Protein 4C9V (pdb70)

Structure (mmCIF, N/CA/C/O backbone):
data_4C9V
#
_entry.id   4C9V
#
_cell.length_a   88.847
_cell.length_b   35.841
_cell.length_c   87.876
_cell.angle_alpha   90.00
_cell.angle_beta   114.58
_cell.angle_gamma   90.00
#
_symmetry.space_group_name_H-M   'C 1 2 1'
#
loop_
_entity.id
_entity.type
_entity.pdbx_description
1 polymer RNF43
2 polymer R-SPONDIN-2
#
loop_
_atom_site.group_PDB
_atom_site.id
_atom_site.type_symbol
_atom_site.label_atom_id
_atom_site.label_alt_id
_atom_site.label_comp_id
_atom_site.label_asym_id
_atom_site.label_entity_id
_atom_site.label_seq_id
_atom_site.pdbx_PDB_ins_code
_atom_site.Cartn_x
_atom_site.Cartn_y
_atom_site.Cartn_z
_atom_site.occupancy
_atom_site.B_iso_or_equiv
_atom_site.auth_seq_id
_atom_site.auth_comp_id
_atom_site.auth_asym_id
_atom_site.auth_atom_id
_atom_site.pdbx_PDB_model_num
ATOM 1 N N . VAL A 1 11 ? 17.007 4.078 3.895 1.00 60.18 35 VAL A N 1
ATOM 2 C CA . VAL A 1 11 ? 17.298 4.722 5.211 1.00 59.67 35 VAL A CA 1
ATOM 3 C C . VAL A 1 11 ? 17.191 3.691 6.335 1.00 60.07 35 VAL A C 1
ATOM 4 O O . VAL A 1 11 ? 16.094 3.265 6.693 1.00 59.83 35 VAL A O 1
ATOM 8 N N . LYS A 1 12 ? 18.338 3.306 6.890 1.00 61.52 36 LYS A N 1
ATOM 9 C CA . LYS A 1 12 ? 18.414 2.236 7.888 1.00 61.55 36 LYS A CA 1
ATOM 10 C C . LYS A 1 12 ? 18.197 2.750 9.313 1.00 60.32 36 LYS A C 1
ATOM 11 O O . LYS A 1 12 ? 18.118 3.960 9.544 1.00 59.13 36 LYS A O 1
ATOM 17 N N . ALA A 1 13 ? 18.101 1.813 10.257 1.00 59.14 37 ALA A N 1
ATOM 18 C CA . ALA A 1 13 ? 17.869 2.125 11.668 1.00 58.17 37 ALA A CA 1
ATOM 19 C C . ALA A 1 13 ? 18.491 1.072 12.588 1.00 58.17 37 ALA A C 1
ATOM 20 O O . ALA A 1 13 ? 18.620 -0.097 12.216 1.00 58.16 37 ALA A O 1
ATOM 22 N N . LEU A 1 14 ? 18.859 1.500 13.792 1.00 57.91 38 LEU A N 1
ATOM 23 C CA . LEU A 1 14 ? 19.447 0.620 14.797 1.00 57.31 38 LEU A CA 1
ATOM 24 C C . LEU A 1 14 ? 18.409 0.305 15.864 1.00 56.88 38 LEU A C 1
ATOM 25 O O . LEU A 1 14 ? 17.626 1.175 16.246 1.00 57.96 38 LEU A O 1
ATOM 30 N N . ILE A 1 15 ? 18.408 -0.941 16.337 1.00 55.59 39 ILE A N 1
ATOM 31 C CA . ILE A 1 15 ? 17.497 -1.379 17.394 1.00 54.79 39 ILE A CA 1
ATOM 32 C C . ILE A 1 15 ? 18.291 -2.092 18.484 1.00 54.57 39 ILE A C 1
ATOM 33 O O . ILE A 1 15 ? 19.133 -2.941 18.188 1.00 54.60 39 ILE A O 1
ATOM 38 N N . ARG A 1 16 ? 18.012 -1.745 19.739 1.00 54.40 40 ARG A N 1
ATOM 39 C CA . ARG A 1 16 ? 18.694 -2.339 20.887 1.00 54.57 40 ARG A CA 1
ATOM 40 C C . ARG A 1 16 ? 17.682 -2.761 21.948 1.00 54.87 40 ARG A C 1
ATOM 41 O O . ARG A 1 16 ? 16.630 -2.137 22.088 1.00 54.75 40 ARG A O 1
ATOM 43 N N . VAL A 1 17 ? 18.007 -3.821 22.686 1.00 55.60 41 VAL A N 1
ATOM 44 C CA . VAL A 1 17 ? 17.104 -4.389 23.691 1.00 57.12 41 VAL A CA 1
ATOM 45 C C . VAL A 1 17 ? 17.870 -4.800 24.946 1.00 58.24 41 VAL A C 1
ATOM 46 O O . VAL A 1 17 ? 18.940 -5.401 24.851 1.00 59.03 41 VAL A O 1
ATOM 50 N N . THR A 1 18 ? 17.315 -4.479 26.114 1.00 59.62 42 THR A N 1
ATOM 51 C CA . THR A 1 18 ? 17.855 -4.946 27.395 1.00 61.06 42 THR A CA 1
ATOM 52 C C . THR A 1 18 ? 16.723 -5.232 28.382 1.00 62.03 42 THR A C 1
ATOM 53 O O . THR A 1 18 ? 15.680 -4.578 28.330 1.00 61.85 42 THR A O 1
ATOM 57 N N . PRO A 1 19 ? 16.927 -6.202 29.292 1.00 63.77 43 PRO A N 1
ATOM 58 C CA . PRO A 1 19 ? 15.981 -6.394 30.392 1.00 65.64 43 PRO A CA 1
ATOM 59 C C . PRO A 1 19 ? 16.153 -5.315 31.465 1.00 67.27 43 PRO A C 1
ATOM 60 O O . PRO A 1 19 ? 16.984 -4.417 31.308 1.00 67.97 43 PRO A O 1
ATOM 64 N N . LEU A 1 20 ? 15.372 -5.404 32.540 1.00 68.85 44 LEU A N 1
ATOM 65 C CA . LEU A 1 20 ? 15.432 -4.425 33.631 1.00 69.57 44 LEU A CA 1
ATOM 66 C C . LEU A 1 20 ? 16.233 -4.968 34.812 1.00 68.81 44 LEU A C 1
ATOM 67 O O . LEU A 1 20 ? 15.917 -6.025 35.357 1.00 68.23 44 LEU A O 1
ATOM 72 N N . ASN A 1 32 ? 20.825 -9.055 26.688 1.00 62.70 56 ASN A N 1
ATOM 73 C CA . ASN A 1 32 ? 20.949 -7.908 25.795 1.00 63.53 56 ASN A CA 1
ATOM 74 C C . ASN A 1 32 ? 20.849 -8.327 24.330 1.00 63.95 56 ASN A C 1
ATOM 75 O O . ASN A 1 32 ? 20.993 -9.507 24.001 1.00 65.02 56 ASN A O 1
ATOM 80 N N . LEU A 1 33 ? 20.603 -7.356 23.454 1.00 63.34 57 LEU A N 1
ATOM 81 C CA . LEU A 1 33 ? 20.454 -7.626 22.025 1.00 63.08 57 LEU A CA 1
ATOM 82 C C . LEU A 1 33 ? 20.680 -6.365 21.195 1.00 62.85 57 LEU A C 1
ATOM 83 O O . LEU A 1 33 ? 20.418 -5.254 21.658 1.00 63.32 57 LEU A O 1
ATOM 88 N N . THR A 1 34 ? 21.162 -6.550 19.968 1.00 62.36 58 THR A N 1
ATOM 89 C CA . THR A 1 34 ? 21.425 -5.443 19.049 1.00 62.58 58 THR A CA 1
ATOM 90 C C . THR A 1 34 ? 21.090 -5.861 17.621 1.00 62.33 58 THR A C 1
ATOM 91 O O . THR A 1 34 ? 21.673 -6.810 17.098 1.00 62.52 58 THR A O 1
ATOM 95 N N . LEU A 1 35 ? 20.160 -5.142 16.996 1.00 62.77 59 LEU A N 1
ATOM 96 C CA . LEU A 1 35 ? 19.666 -5.487 15.663 1.00 63.39 59 LEU A CA 1
ATOM 97 C C . LEU A 1 35 ? 19.688 -4.285 14.720 1.00 63.94 59 LEU A C 1
ATOM 98 O O . LEU A 1 35 ? 19.986 -3.161 15.129 1.00 63.47 59 LEU A O 1
ATOM 103 N N . GLU A 1 36 ? 19.368 -4.547 13.455 1.00 65.07 60 GLU A N 1
ATOM 104 C CA . GLU A 1 36 ? 19.263 -3.515 12.424 1.00 66.40 60 GLU A CA 1
ATOM 105 C C . GLU A 1 36 ? 17.917 -3.645 11.712 1.00 65.88 60 GLU A C 1
ATOM 106 O O . GLU A 1 36 ? 17.201 -4.630 11.908 1.00 65.49 60 GLU A O 1
ATOM 112 N N . GLY A 1 37 ? 17.575 -2.654 10.892 1.00 65.34 61 GLY A N 1
ATOM 113 C CA . GLY A 1 37 ? 16.293 -2.651 10.184 1.00 64.93 61 GLY A CA 1
ATOM 114 C C . GLY A 1 37 ? 16.168 -1.560 9.137 1.00 65.46 61 GLY A C 1
ATOM 115 O O . GLY A 1 37 ? 17.172 -1.033 8.654 1.00 66.68 61 GLY A O 1
ATOM 116 N N . LEU A 1 38 ? 14.927 -1.226 8.786 1.00 65.30 62 LEU A N 1
ATOM 117 C CA . LEU A 1 38 ? 14.637 -0.222 7.759 1.00 64.50 62 LEU A CA 1
ATOM 118 C C . LEU A 1 38 ? 13.403 0.598 8.115 1.00 63.62 62 LEU A C 1
ATOM 119 O O . LEU A 1 38 ? 12.355 0.036 8.428 1.00 63.16 62 LEU A O 1
ATOM 124 N N . PHE A 1 39 ? 13.527 1.923 8.053 1.00 63.42 63 PHE A N 1
ATOM 125 C CA . PHE A 1 39 ? 12.376 2.814 8.208 1.00 63.25 63 PHE A CA 1
ATOM 126 C C . PHE A 1 39 ? 11.461 2.699 6.990 1.00 64.88 63 PHE A C 1
ATOM 127 O O . PHE A 1 39 ? 11.888 2.243 5.928 1.00 65.09 63 PHE A O 1
ATOM 135 N N . ALA A 1 40 ? 10.207 3.119 7.151 1.00 67.13 64 ALA A N 1
ATOM 136 C CA . ALA A 1 40 ? 9.228 3.105 6.062 1.00 68.98 64 ALA A CA 1
ATOM 137 C C . ALA A 1 40 ? 8.890 4.529 5.625 1.00 70.08 64 ALA A C 1
ATOM 138 O O . ALA A 1 40 ? 8.755 5.425 6.460 1.00 70.27 64 ALA A O 1
ATOM 140 N N . ARG A 1 41 ? 8.739 4.727 4.316 1.00 71.65 65 ARG A N 1
ATOM 141 C CA . ARG A 1 41 ? 8.449 6.051 3.755 1.00 73.51 65 ARG A CA 1
ATOM 142 C C . ARG A 1 41 ? 7.032 6.536 4.076 1.00 74.48 65 ARG A C 1
ATOM 143 O O . ARG A 1 41 ? 6.735 7.724 3.936 1.00 75.32 65 ARG A O 1
ATOM 151 N N . VAL A 1 42 ? 6.162 5.615 4.486 1.00 74.82 66 VAL A N 1
ATOM 152 C CA . VAL A 1 42 ? 4.802 5.954 4.910 1.00 74.38 66 VAL A CA 1
ATOM 153 C C . VAL A 1 42 ? 4.780 6.804 6.188 1.00 73.65 66 VAL A C 1
ATOM 154 O O . VAL A 1 42 ? 3.910 7.663 6.347 1.00 74.39 66 VAL A O 1
ATOM 158 N N . ALA A 1 43 ? 5.739 6.563 7.081 1.00 72.37 67 ALA A N 1
ATOM 159 C CA . ALA A 1 43 ? 5.800 7.247 8.375 1.00 72.26 67 ALA A CA 1
ATOM 160 C C . ALA A 1 43 ? 6.918 8.289 8.409 1.00 71.98 67 ALA A C 1
ATOM 161 O O . ALA A 1 43 ? 7.624 8.491 7.418 1.00 71.13 67 ALA A O 1
ATOM 163 N N . GLU A 1 44 ? 7.061 8.951 9.558 1.00 71.64 68 GLU A N 1
ATOM 164 C CA . GLU A 1 44 ? 8.133 9.919 9.784 1.00 71.65 68 GLU A CA 1
ATOM 165 C C . GLU A 1 44 ? 9.291 9.262 10.541 1.00 71.71 68 GLU A C 1
ATOM 166 O O . GLU A 1 44 ? 9.090 8.663 11.602 1.00 70.42 68 GLU A O 1
ATOM 168 N N . ILE A 1 45 ? 10.498 9.385 9.991 1.00 71.50 69 ILE A N 1
ATOM 169 C CA . ILE A 1 45 ? 11.686 8.749 10.560 1.00 70.10 69 ILE A CA 1
ATOM 170 C C . ILE A 1 45 ? 12.231 9.540 11.748 1.00 68.55 69 ILE A C 1
ATOM 171 O O . ILE A 1 45 ? 12.527 10.730 11.628 1.00 69.19 69 ILE A O 1
ATOM 173 N N . SER A 1 46 ? 12.358 8.868 12.890 1.00 66.20 70 SER A N 1
ATOM 174 C CA . SER A 1 46 ? 12.890 9.475 14.109 1.00 63.98 70 SER A CA 1
ATOM 175 C C . SER A 1 46 ? 13.283 8.377 15.104 1.00 63.32 70 SER A C 1
ATOM 176 O O . SER A 1 46 ? 12.907 7.219 14.924 1.00 63.55 70 SER A O 1
ATOM 179 N N . PRO A 1 47 ? 14.048 8.733 16.152 1.00 62.37 71 PRO A N 1
ATOM 180 C CA . PRO A 1 47 ? 14.309 7.765 17.218 1.00 60.90 71 PRO A CA 1
ATOM 181 C C . PRO A 1 47 ? 13.107 7.605 18.142 1.00 58.92 71 PRO A C 1
ATOM 182 O O . PRO A 1 47 ? 12.151 8.377 18.052 1.00 58.70 71 PRO A O 1
ATOM 186 N N . ALA A 1 48 ? 13.167 6.609 19.022 1.00 57.19 72 ALA A N 1
ATOM 187 C CA . ALA A 1 48 ? 12.097 6.351 19.983 1.00 55.26 72 ALA A CA 1
ATOM 188 C C . ALA A 1 48 ? 12.534 5.324 21.022 1.00 54.27 72 ALA A C 1
ATOM 189 O O . ALA A 1 48 ? 13.469 4.557 20.791 1.00 53.19 72 ALA A O 1
ATOM 191 N N . GLU A 1 49 ? 11.855 5.330 22.167 1.00 53.97 73 GLU A N 1
ATOM 192 C CA . GLU A 1 49 ? 12.117 4.379 23.249 1.00 53.81 73 GLU A CA 1
ATOM 193 C C . GLU A 1 49 ? 10.806 3.922 23.877 1.00 53.40 73 GLU A C 1
ATOM 194 O O . GLU A 1 49 ? 9.780 4.593 23.749 1.00 53.82 73 GLU A O 1
ATOM 200 N N . GLY A 1 50 ? 10.851 2.782 24.561 1.00 52.71 74 GLY A N 1
ATOM 201 C CA . GLY A 1 50 ? 9.684 2.266 25.268 1.00 53.08 74 GLY A CA 1
ATOM 202 C C . GLY A 1 50 ? 9.786 0.787 25.573 1.00 54.02 74 GLY A C 1
ATOM 203 O O . GLY A 1 50 ? 10.797 0.150 25.284 1.00 54.45 74 GLY A O 1
ATOM 204 N N . ARG A 1 51 ? 8.726 0.246 26.164 1.00 55.52 75 ARG A N 1
ATOM 205 C CA . ARG A 1 51 ? 8.655 -1.178 26.479 1.00 56.94 75 ARG A CA 1
ATOM 206 C C . ARG A 1 51 ? 8.305 -1.979 25.224 1.00 57.50 75 ARG A C 1
ATOM 207 O O . ARG A 1 51 ? 7.857 -1.413 24.222 1.00 56.33 75 ARG A O 1
ATOM 215 N N . LEU A 1 52 ? 8.518 -3.292 25.285 1.00 58.02 76 LEU A N 1
ATOM 216 C CA . LEU A 1 52 ? 8.259 -4.180 24.151 1.00 58.51 76 LEU A CA 1
ATOM 217 C C . LEU A 1 52 ? 6.967 -4.969 24.356 1.00 58.25 76 LEU A C 1
ATOM 218 O O . LEU A 1 52 ? 6.884 -5.825 25.240 1.00 57.13 76 LEU A O 1
ATOM 223 N N . LEU A 1 53 ? 5.965 -4.671 23.530 1.00 58.59 77 LEU A N 1
ATOM 224 C CA . LEU A 1 53 ? 4.674 -5.351 23.585 1.00 58.64 77 LEU A CA 1
ATOM 225 C C . LEU A 1 53 ? 4.321 -5.950 22.226 1.00 57.48 77 LEU A C 1
ATOM 226 O O . LEU A 1 53 ? 4.250 -5.232 21.227 1.00 56.05 77 LEU A O 1
ATOM 231 N N . GLN A 1 54 ? 4.106 -7.264 22.194 1.00 56.48 78 GLN A N 1
ATOM 232 C CA . GLN A 1 54 ? 3.672 -7.946 20.978 1.00 55.80 78 GLN A CA 1
ATOM 233 C C . GLN A 1 54 ? 2.210 -7.622 20.706 1.00 54.88 78 GLN A C 1
ATOM 234 O O . GLN A 1 54 ? 1.429 -7.440 21.638 1.00 55.57 78 GLN A O 1
ATOM 240 N N . PHE A 1 55 ? 1.848 -7.537 19.430 1.00 53.07 79 PHE A N 1
ATOM 241 C CA . PHE A 1 55 ? 0.454 -7.351 19.044 1.00 51.64 79 PHE A CA 1
ATOM 242 C C . PHE A 1 55 ? 0.085 -8.251 17.865 1.00 49.40 79 PHE A C 1
ATOM 243 O O . PHE A 1 55 ? 0.838 -8.367 16.898 1.00 49.45 79 PHE A O 1
ATOM 251 N N . HIS A 1 56 ? -1.078 -8.889 17.968 1.00 46.95 80 HIS A N 1
ATOM 252 C CA . HIS A 1 56 ? -1.598 -9.755 16.916 1.00 45.02 80 HIS A CA 1
ATOM 253 C C . HIS A 1 56 ? -2.066 -8.879 15.756 1.00 44.89 80 HIS A C 1
ATOM 254 O O . HIS A 1 56 ? -2.638 -7.817 15.988 1.00 45.49 80 HIS A O 1
ATOM 261 N N . PRO A 1 57 ? -1.826 -9.309 14.504 1.00 44.37 81 PRO A N 1
ATOM 262 C CA . PRO A 1 57 ? -2.314 -8.561 13.338 1.00 44.49 81 PRO A CA 1
ATOM 263 C C . PRO A 1 57 ? -3.803 -8.180 13.389 1.00 44.87 81 PRO A C 1
ATOM 264 O O . PRO A 1 57 ? -4.177 -7.090 12.951 1.00 44.00 81 PRO A O 1
ATOM 268 N N . LEU A 1 58 ? -4.633 -9.077 13.917 1.00 45.39 82 LEU A N 1
ATOM 269 C CA . LEU A 1 58 ? -6.071 -8.840 14.043 1.00 46.12 82 LEU A CA 1
ATOM 270 C C . LEU A 1 58 ? -6.432 -7.961 15.244 1.00 47.39 82 LEU A C 1
ATOM 271 O O . LEU A 1 58 ? -7.569 -7.495 15.347 1.00 47.07 82 LEU A O 1
ATOM 276 N N . SER A 1 59 ? -5.481 -7.749 16.154 1.00 48.51 83 SER A N 1
ATOM 277 C CA . SER A 1 59 ? -5.681 -6.835 17.277 1.00 49.08 83 SER A CA 1
ATOM 278 C C . SER A 1 59 ? -5.881 -5.421 16.754 1.00 49.48 83 SER A C 1
ATOM 279 O O . SER A 1 59 ? -6.816 -4.730 17.154 1.00 51.19 83 SER A O 1
ATOM 282 N N . LEU A 1 60 ? -5.003 -5.006 15.848 1.00 49.82 84 LEU A N 1
ATOM 283 C CA . LEU A 1 60 ? -5.086 -3.683 15.238 1.00 50.67 84 LEU A CA 1
ATOM 284 C C . LEU A 1 60 ? -6.236 -3.630 14.230 1.00 52.33 84 LEU A C 1
ATOM 285 O O . LEU A 1 60 ? -6.018 -3.715 13.019 1.00 51.32 84 LEU A O 1
ATOM 290 N N . CYS A 1 61 ? -7.458 -3.478 14.744 1.00 55.27 85 CYS A N 1
ATOM 291 C CA . CYS A 1 61 ? -8.662 -3.459 13.910 1.00 58.10 85 CYS A CA 1
ATOM 292 C C . CYS A 1 61 ? -9.571 -2.250 14.151 1.00 59.51 85 CYS A C 1
ATOM 293 O O . CYS A 1 61 ? -9.498 -1.267 13.414 1.00 59.09 85 CYS A O 1
ATOM 296 N N . ASN A 1 62 ? -10.430 -2.325 15.166 1.00 61.38 86 ASN A N 1
ATOM 297 C CA . ASN A 1 62 ? -11.469 -1.314 15.358 1.00 62.84 86 ASN A CA 1
ATOM 298 C C . ASN A 1 62 ? -12.033 -1.329 16.778 1.00 63.98 86 ASN A C 1
ATOM 299 O O . ASN A 1 62 ? -12.496 -2.363 17.265 1.00 65.23 86 ASN A O 1
ATOM 304 N N . THR A 1 69 ? -3.713 -1.402 27.826 1.00 74.66 93 THR A N 1
ATOM 305 C CA . THR A 1 69 ? -2.292 -1.327 28.143 1.00 74.49 93 THR A CA 1
ATOM 306 C C . THR A 1 69 ? -1.857 0.123 28.332 1.00 74.53 93 THR A C 1
ATOM 307 O O . THR A 1 69 ? -2.340 1.017 27.635 1.00 75.29 93 THR A O 1
ATOM 309 N N . LYS A 1 70 ? -0.943 0.346 29.276 1.00 74.08 94 LYS A N 1
ATOM 310 C CA . LYS A 1 70 ? -0.406 1.682 29.540 1.00 73.58 94 LYS A CA 1
ATOM 311 C C . LYS A 1 70 ? 0.481 2.131 28.379 1.00 74.52 94 LYS A C 1
ATOM 312 O O . LYS A 1 70 ? 1.092 1.295 27.714 1.00 75.23 94 LYS A O 1
ATOM 314 N N . PRO A 1 71 ? 0.568 3.454 28.142 1.00 75.62 95 PRO A N 1
ATOM 315 C CA . PRO A 1 71 ? 1.264 3.983 26.967 1.00 75.76 95 PRO A CA 1
ATOM 316 C C . PRO A 1 71 ? 2.790 3.907 27.077 1.00 75.69 95 PRO A C 1
ATOM 317 O O . PRO A 1 71 ? 3.319 3.355 28.047 1.00 75.38 95 PRO A O 1
ATOM 321 N N . GLY A 1 72 ? 3.481 4.451 26.076 1.00 75.03 96 GLY A N 1
ATOM 322 C CA . GLY A 1 72 ? 4.942 4.499 26.070 1.00 74.91 96 GLY A CA 1
ATOM 323 C C . GLY A 1 72 ? 5.568 3.143 25.810 1.00 73.97 96 GLY A C 1
AT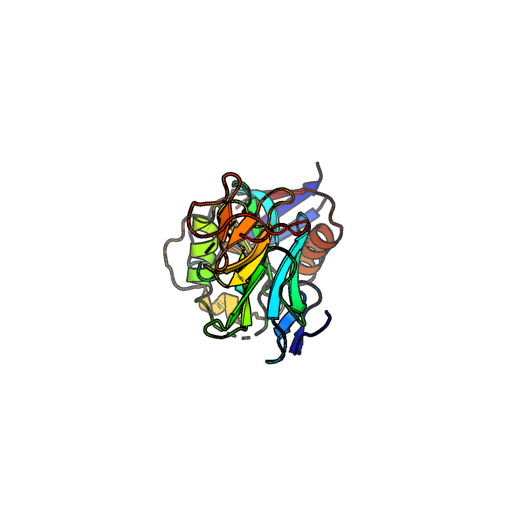OM 324 O O . GLY A 1 72 ? 6.404 2.676 26.587 1.00 73.61 96 GLY A O 1
ATOM 325 N N . PHE A 1 73 ? 5.155 2.511 24.714 1.00 72.60 97 PHE A N 1
ATOM 326 C CA . PHE A 1 73 ? 5.670 1.196 24.330 1.00 71.31 97 PHE A CA 1
ATOM 327 C C . PHE A 1 73 ? 5.927 1.125 22.829 1.00 68.79 97 PHE A C 1
ATOM 328 O O . PHE A 1 73 ? 5.247 1.785 22.043 1.00 69.39 97 PHE A O 1
ATOM 336 N N . ILE A 1 74 ? 6.916 0.326 22.444 1.00 65.38 98 ILE A N 1
ATOM 337 C CA . ILE A 1 74 ? 7.201 0.067 21.038 1.00 62.54 98 ILE A CA 1
ATOM 338 C C . ILE A 1 74 ? 6.567 -1.273 20.683 1.00 59.71 98 ILE A C 1
ATOM 339 O O . ILE A 1 74 ? 6.979 -2.318 21.194 1.00 58.86 98 ILE A O 1
ATOM 344 N N . SER A 1 75 ? 5.555 -1.232 19.820 1.00 56.42 99 SER A N 1
ATOM 345 C CA . SER A 1 75 ? 4.825 -2.434 19.433 1.00 54.11 99 SER A CA 1
ATOM 346 C C . SER A 1 75 ? 5.660 -3.297 18.495 1.00 51.42 99 SER A C 1
ATOM 347 O O . SER A 1 75 ? 6.454 -2.780 17.710 1.00 50.66 99 SER A O 1
ATOM 350 N N . ILE A 1 76 ? 5.481 -4.612 18.594 1.00 49.03 100 ILE A N 1
ATOM 351 C CA . ILE A 1 76 ? 6.119 -5.562 17.681 1.00 47.19 100 ILE A CA 1
ATOM 352 C C . ILE A 1 76 ? 5.050 -6.491 17.108 1.00 45.35 100 ILE A C 1
ATOM 353 O O . ILE A 1 76 ? 4.450 -7.286 17.828 1.00 45.08 100 ILE A O 1
ATOM 358 N N . VAL A 1 77 ? 4.810 -6.366 15.806 1.00 43.64 101 VAL A N 1
ATOM 359 C CA . VAL A 1 77 ? 3.767 -7.125 15.127 1.00 42.50 101 VAL A CA 1
ATOM 360 C C . VAL A 1 77 ? 4.370 -7.989 14.032 1.00 41.06 101 VAL A C 1
ATOM 361 O O . VAL A 1 77 ? 4.977 -7.474 13.094 1.00 39.77 101 VAL A O 1
ATOM 365 N N . LYS A 1 78 ? 4.205 -9.303 14.155 1.00 40.90 102 LYS A N 1
ATOM 366 C CA . LYS A 1 78 ? 4.596 -10.214 13.087 1.00 40.93 102 LYS A CA 1
ATOM 367 C C . LYS A 1 78 ? 3.449 -10.386 12.104 1.00 40.78 102 LYS A C 1
ATOM 368 O O . LYS A 1 78 ? 2.386 -10.896 12.456 1.00 40.02 102 LYS A O 1
ATOM 374 N N . LEU A 1 79 ? 3.683 -9.962 10.867 1.00 41.76 103 LEU A N 1
ATOM 375 C CA . LEU A 1 79 ? 2.676 -10.042 9.822 1.00 42.32 103 LEU A CA 1
ATOM 376 C C . LEU A 1 79 ? 2.702 -11.426 9.192 1.00 42.29 103 LEU A C 1
ATOM 377 O O . LEU A 1 79 ? 3.772 -11.949 8.873 1.00 42.33 103 LEU A O 1
ATOM 382 N N . GLU A 1 80 ? 1.522 -12.020 9.030 1.00 42.62 104 GLU A N 1
ATOM 383 C CA . GLU A 1 80 ? 1.386 -13.282 8.308 1.00 42.58 104 GLU A CA 1
ATOM 384 C C . GLU A 1 80 ? 1.423 -13.004 6.810 1.00 42.51 104 GLU A C 1
ATOM 385 O O . GLU A 1 80 ? 1.464 -11.844 6.387 1.00 43.16 104 GLU A O 1
ATOM 387 N N . THR A 1 81 ? 1.396 -14.071 6.015 1.00 42.17 105 THR A N 1
ATOM 388 C CA . THR A 1 81 ? 1.511 -13.974 4.555 1.00 41.46 105 THR A CA 1
ATOM 389 C C . THR A 1 81 ? 0.486 -13.019 3.938 1.00 41.10 105 THR A C 1
ATOM 390 O O . THR A 1 81 ? -0.614 -13.425 3.561 1.00 41.48 105 THR A O 1
ATOM 394 N N . PRO A 1 88 ? -8.546 -8.391 4.346 1.00 57.74 112 PRO A N 1
ATOM 395 C CA . PRO A 1 88 ? -7.804 -7.879 5.488 1.00 57.58 112 PRO A CA 1
ATOM 396 C C . PRO A 1 88 ? -8.530 -6.756 6.224 1.00 57.66 112 PRO A C 1
ATOM 397 O O . PRO A 1 88 ? -9.243 -5.962 5.609 1.00 57.70 112 PRO A O 1
ATOM 401 N N . CYS A 1 89 ? -8.325 -6.703 7.535 1.00 57.76 113 CYS A N 1
ATOM 402 C CA . CYS A 1 89 ? -9.005 -5.752 8.409 1.00 58.15 113 CYS A CA 1
ATOM 403 C C . CYS A 1 89 ? -8.707 -4.305 8.020 1.00 56.81 113 CYS A C 1
ATOM 404 O O . CYS A 1 89 ? -9.622 -3.509 7.801 1.00 57.09 113 CYS A O 1
ATOM 407 N N . LEU A 1 90 ? -7.420 -3.980 7.940 1.00 55.03 114 LEU A N 1
ATOM 408 C CA . LEU A 1 90 ? -6.961 -2.643 7.571 1.00 53.64 114 LEU A CA 1
ATOM 409 C C . LEU A 1 90 ? -5.696 -2.744 6.730 1.00 52.69 114 LEU A C 1
ATOM 410 O O . LEU A 1 90 ? -5.039 -3.786 6.710 1.00 53.12 114 LEU A O 1
ATOM 415 N N . SER A 1 91 ? -5.355 -1.659 6.040 1.00 51.87 115 SER A N 1
ATOM 416 C CA . SER A 1 91 ? -4.080 -1.573 5.334 1.00 51.34 115 SER A CA 1
ATOM 417 C C . SER A 1 91 ? -2.967 -1.460 6.366 1.00 50.80 115 SER A C 1
ATOM 418 O O . SER A 1 91 ? -3.192 -0.956 7.469 1.00 51.75 115 SER A O 1
ATOM 421 N N . LEU A 1 92 ? -1.773 -1.926 6.012 1.00 49.90 116 LEU A N 1
ATOM 422 C CA . LEU A 1 92 ? -0.633 -1.898 6.933 1.00 49.60 116 LEU A CA 1
ATOM 423 C C . LEU A 1 92 ? -0.356 -0.493 7.463 1.00 50.17 116 LEU A C 1
ATOM 424 O O . LEU A 1 92 ? 0.014 -0.328 8.626 1.00 50.91 116 LEU A O 1
ATOM 429 N N . ALA A 1 93 ? -0.539 0.510 6.606 1.00 51.19 117 ALA A N 1
ATOM 430 C CA . ALA A 1 93 ? -0.415 1.910 7.008 1.00 51.66 117 ALA A CA 1
ATOM 431 C C . ALA A 1 93 ? -1.436 2.254 8.085 1.00 52.74 117 ALA A C 1
ATOM 432 O O . ALA A 1 93 ? -1.093 2.851 9.106 1.00 53.59 117 ALA A O 1
ATOM 434 N N . ASN A 1 94 ? -2.688 1.870 7.849 1.00 53.63 118 ASN A N 1
ATOM 435 C CA . ASN A 1 94 ? -3.760 2.085 8.819 1.00 54.31 118 ASN A CA 1
ATOM 436 C C . ASN A 1 94 ? -3.592 1.236 10.080 1.00 54.18 118 ASN A C 1
ATOM 437 O O . ASN A 1 94 ? -4.042 1.629 11.157 1.00 53.63 118 ASN A O 1
ATOM 442 N N . LYS A 1 95 ? -2.955 0.073 9.942 1.00 54.06 119 LYS A N 1
ATOM 443 C CA . LYS A 1 95 ? -2.594 -0.744 11.101 1.00 53.92 119 LYS A CA 1
ATOM 444 C C . LYS A 1 95 ? -1.521 -0.039 11.926 1.00 53.30 119 LYS A C 1
ATOM 445 O O . LYS A 1 95 ? -1.571 -0.050 13.155 1.00 53.01 119 LYS A O 1
ATOM 451 N N . ALA A 1 96 ? -0.554 0.568 11.242 1.00 53.09 120 ALA A N 1
ATOM 452 C CA . ALA A 1 96 ? 0.477 1.369 11.903 1.00 53.63 120 ALA A CA 1
ATOM 453 C C . ALA A 1 96 ? -0.125 2.646 12.492 1.00 53.48 120 ALA A C 1
ATOM 454 O O . ALA A 1 96 ? 0.289 3.105 13.557 1.00 53.19 120 ALA A O 1
ATOM 456 N N . ARG A 1 97 ? -1.104 3.206 11.788 1.00 53.50 121 ARG A N 1
ATOM 457 C CA . ARG A 1 97 ? -1.828 4.389 12.244 1.00 53.82 121 ARG A CA 1
ATOM 458 C C . ARG A 1 97 ? -2.565 4.099 13.550 1.00 52.82 121 ARG A C 1
ATOM 459 O O . ARG A 1 97 ? -2.456 4.858 14.512 1.00 51.64 121 ARG A O 1
ATOM 467 N N . LEU A 1 98 ? -3.301 2.991 13.575 1.00 52.79 122 LEU A N 1
ATOM 468 C CA . LEU A 1 98 ? -4.051 2.574 14.762 1.00 53.39 122 LEU A CA 1
ATOM 469 C C . LEU A 1 98 ? -3.132 2.227 15.936 1.00 54.33 122 LEU A C 1
ATOM 470 O O . LEU A 1 98 ? -3.483 2.470 17.092 1.00 55.03 122 LEU A O 1
ATOM 475 N N . ALA A 1 99 ? -1.966 1.657 15.636 1.00 55.07 123 ALA A N 1
ATOM 476 C CA . ALA A 1 99 ? -0.981 1.314 16.665 1.00 55.84 123 ALA A CA 1
ATOM 477 C C . ALA A 1 99 ? -0.508 2.563 17.403 1.00 56.09 123 ALA A C 1
ATOM 478 O O . ALA A 1 99 ? -0.479 2.590 18.635 1.00 54.53 123 ALA A O 1
ATOM 480 N N . GLY A 1 100 ? -0.141 3.590 16.640 1.00 57.31 124 GLY A N 1
ATOM 481 C CA . GLY A 1 100 ? 0.250 4.876 17.206 1.00 58.63 124 GLY A CA 1
ATOM 482 C C . GLY A 1 100 ? -0.886 5.517 17.980 1.00 60.07 124 GLY A C 1
ATOM 483 O O . GLY A 1 100 ? -0.689 6.002 19.095 1.00 60.34 124 GLY A O 1
ATOM 484 N N . GLU A 1 101 ? -2.081 5.494 17.392 1.00 61.50 125 GLU A N 1
ATOM 485 C CA . GLU A 1 101 ? -3.284 6.050 18.022 1.00 62.25 125 GLU A CA 1
ATOM 486 C C . GLU A 1 101 ? -3.680 5.320 19.311 1.00 61.86 125 GLU A C 1
ATOM 487 O O . GLU A 1 101 ? -4.385 5.882 20.149 1.00 62.34 125 GLU A O 1
ATOM 493 N N . ARG A 1 102 ? -3.235 4.074 19.462 1.00 61.82 126 ARG A N 1
ATOM 494 C CA . ARG A 1 102 ? -3.461 3.305 20.688 1.00 61.94 126 ARG A CA 1
ATOM 495 C C . ARG A 1 102 ? -2.365 3.559 21.737 1.00 61.53 126 ARG A C 1
ATOM 496 O O . ARG A 1 102 ? -2.407 2.995 22.832 1.00 60.31 126 ARG A O 1
ATOM 504 N N . GLY A 1 103 ? -1.386 4.400 21.396 1.00 61.43 127 GLY A N 1
ATOM 505 C CA . GLY A 1 103 ? -0.365 4.853 22.346 1.00 61.53 127 GLY A CA 1
ATOM 506 C C . GLY A 1 103 ? 0.982 4.172 22.187 1.00 61.81 127 GLY A C 1
ATOM 507 O O . GLY A 1 103 ? 1.607 3.792 23.178 1.00 61.34 127 GLY A O 1
ATOM 508 N N . ALA A 1 104 ? 1.439 4.038 20.943 1.00 62.56 128 ALA A N 1
ATOM 509 C CA . ALA A 1 104 ? 2.692 3.341 20.643 1.00 62.13 128 ALA A CA 1
ATOM 510 C C . ALA A 1 104 ? 3.796 4.316 20.239 1.00 61.32 128 ALA A C 1
ATOM 511 O O . ALA A 1 104 ? 3.578 5.202 19.409 1.00 60.83 128 ALA A O 1
ATOM 513 N N . HIS A 1 105 ? 4.980 4.136 20.823 1.00 60.62 129 HIS A N 1
ATOM 514 C CA . HIS A 1 105 ? 6.139 4.980 20.528 1.00 60.27 129 HIS A CA 1
ATOM 515 C C . HIS A 1 105 ? 6.645 4.757 19.104 1.00 60.29 129 HIS A C 1
ATOM 516 O O . HIS A 1 105 ? 7.012 5.709 18.412 1.00 60.65 129 HIS A O 1
ATOM 518 N N . ALA A 1 106 ? 6.665 3.495 18.679 1.00 58.94 130 ALA A N 1
ATOM 519 C CA . ALA A 1 106 ? 7.051 3.135 17.317 1.00 57.25 130 ALA A CA 1
ATOM 520 C C . ALA A 1 106 ? 6.501 1.760 16.951 1.00 56.31 130 ALA A C 1
ATOM 521 O O . ALA A 1 106 ? 6.223 0.939 17.830 1.00 56.08 130 ALA A O 1
ATOM 523 N N . VAL A 1 107 ? 6.348 1.517 15.652 1.00 55.13 131 VAL A N 1
ATOM 524 C CA . VAL A 1 107 ? 5.801 0.256 15.156 1.00 54.14 131 VAL A CA 1
ATOM 525 C C . VAL A 1 107 ? 6.891 -0.585 14.500 1.00 52.25 131 VAL A C 1
ATOM 526 O O . VAL A 1 107 ? 7.477 -0.180 13.496 1.00 52.63 131 VAL A O 1
ATOM 530 N N . LEU A 1 108 ? 7.157 -1.753 15.078 1.00 50.51 132 LEU A N 1
ATOM 531 C CA . LEU A 1 108 ? 8.077 -2.724 14.494 1.00 49.67 132 LEU A CA 1
ATOM 532 C C . LEU A 1 108 ? 7.287 -3.798 13.747 1.00 48.46 132 LEU A C 1
ATOM 533 O O . LEU A 1 108 ? 6.502 -4.530 14.352 1.00 47.56 132 LEU A O 1
ATOM 538 N N . PHE A 1 109 ? 7.490 -3.882 12.435 1.00 48.25 133 PHE A N 1
ATOM 539 C CA . PHE A 1 109 ? 6.851 -4.913 11.619 1.00 48.00 133 PHE A CA 1
ATOM 540 C C . PHE A 1 109 ? 7.850 -6.002 11.257 1.00 48.11 133 PHE A C 1
ATOM 541 O O . PHE A 1 109 ? 8.768 -5.775 10.469 1.00 47.78 133 PHE A O 1
ATOM 549 N N . ASP A 1 110 ? 7.667 -7.178 11.850 1.00 47.87 134 ASP A N 1
ATOM 550 C CA . ASP A 1 110 ? 8.432 -8.361 11.482 1.00 47.67 134 ASP A CA 1
ATOM 551 C C . ASP A 1 110 ? 7.846 -8.898 10.177 1.00 47.28 134 ASP A C 1
ATOM 552 O O . ASP A 1 110 ? 6.753 -9.466 10.169 1.00 47.78 134 ASP A O 1
ATOM 557 N N . ILE A 1 111 ? 8.574 -8.707 9.079 1.00 47.70 135 ILE A N 1
ATOM 558 C CA . ILE A 1 111 ? 8.060 -9.023 7.739 1.00 48.22 135 ILE A CA 1
ATOM 559 C C . ILE A 1 111 ? 8.720 -10.262 7.122 1.00 49.45 135 ILE A C 1
ATOM 560 O O . ILE A 1 111 ? 8.765 -10.408 5.898 1.00 50.36 135 ILE A O 1
ATOM 565 N N . THR A 1 112 ? 9.209 -11.160 7.973 1.00 50.59 136 THR A N 1
ATOM 566 C CA . THR A 1 112 ? 9.861 -12.387 7.520 1.00 51.44 136 THR A CA 1
ATOM 567 C C . THR A 1 112 ? 8.955 -13.216 6.606 1.00 52.49 136 THR A C 1
ATOM 568 O O . THR A 1 112 ? 9.411 -13.744 5.593 1.00 52.50 136 THR A O 1
ATOM 572 N N . ASN A 1 113 ? 7.677 -13.315 6.968 1.00 53.86 137 ASN A N 1
ATOM 573 C CA . ASN A 1 113 ? 6.707 -14.112 6.213 1.00 54.58 137 ASN A CA 1
ATOM 574 C C . ASN A 1 113 ? 5.978 -13.339 5.103 1.00 56.48 137 ASN A C 1
ATOM 575 O O . ASN A 1 113 ? 5.083 -13.887 4.458 1.00 57.39 137 ASN A O 1
ATOM 580 N N . ASP A 1 114 ? 6.350 -12.079 4.882 1.00 57.97 138 ASP A N 1
ATOM 581 C CA . ASP A 1 114 ? 5.762 -11.282 3.801 1.00 59.58 138 ASP A CA 1
ATOM 582 C C . ASP A 1 114 ? 6.672 -10.109 3.426 1.00 59.96 138 ASP A C 1
ATOM 583 O O . ASP A 1 114 ? 6.533 -9.005 3.951 1.00 58.88 138 ASP A O 1
ATOM 588 N N . ARG A 1 115 ? 7.595 -10.364 2.503 1.00 61.66 139 ARG A N 1
ATOM 589 C CA . ARG A 1 115 ? 8.548 -9.350 2.055 1.00 63.56 139 ARG A CA 1
ATOM 590 C C . ARG A 1 115 ? 7.867 -8.276 1.207 1.00 63.59 139 ARG A C 1
ATOM 591 O O . ARG A 1 115 ? 8.362 -7.153 1.109 1.00 63.01 139 ARG A O 1
ATOM 599 N N . GLY A 1 116 ? 6.732 -8.625 0.602 1.00 64.56 140 GLY A N 1
ATOM 600 C CA . GLY A 1 116 ? 5.936 -7.675 -0.174 1.00 65.12 140 GLY A CA 1
ATOM 601 C C . GLY A 1 116 ? 5.358 -6.531 0.641 1.00 65.10 140 GLY A C 1
ATOM 602 O O . GLY A 1 116 ? 4.984 -5.500 0.081 1.00 66.87 140 GLY A O 1
ATOM 603 N N . ALA A 1 117 ? 5.279 -6.714 1.958 1.00 64.86 141 ALA A N 1
ATOM 604 C CA . ALA A 1 117 ? 4.849 -5.656 2.873 1.00 65.35 141 ALA A CA 1
ATOM 605 C C . ALA A 1 117 ? 5.711 -4.398 2.744 1.00 65.60 141 ALA A C 1
ATOM 606 O O . ALA A 1 117 ? 5.202 -3.283 2.833 1.00 64.77 141 ALA A O 1
ATOM 608 N N . LEU A 1 118 ? 7.013 -4.587 2.536 1.00 67.47 142 LEU A N 1
ATOM 609 C CA . LEU A 1 118 ? 7.953 -3.473 2.387 1.00 68.06 142 LEU A CA 1
ATOM 610 C C . LEU A 1 118 ? 7.618 -2.605 1.177 1.00 68.73 142 LEU A C 1
ATOM 611 O O . LEU A 1 118 ? 7.650 -1.375 1.260 1.00 69.72 142 LEU A O 1
ATOM 613 N N . GLN A 1 119 ? 7.298 -3.251 0.059 1.00 68.61 143 GLN A N 1
ATOM 614 C CA . GLN A 1 119 ? 6.930 -2.544 -1.167 1.00 68.49 143 GLN A CA 1
ATOM 615 C C . GLN A 1 119 ? 5.679 -1.685 -0.973 1.00 67.96 143 GLN A C 1
ATOM 616 O O . GLN A 1 119 ? 5.596 -0.581 -1.511 1.00 68.21 143 GLN A O 1
ATOM 618 N N . GLN A 1 120 ? 4.725 -2.186 -0.187 1.00 67.58 144 GLN A N 1
ATOM 619 C CA . GLN A 1 120 ? 3.452 -1.486 0.046 1.00 67.56 144 GLN A CA 1
ATOM 620 C C . GLN A 1 120 ? 3.472 -0.535 1.256 1.00 67.03 144 GLN A C 1
ATOM 621 O O . GLN A 1 120 ? 2.413 -0.130 1.741 1.00 67.68 144 GLN A O 1
ATOM 627 N N . LEU A 1 121 ? 4.664 -0.187 1.739 1.00 65.77 145 LEU A N 1
ATOM 628 C CA . LEU A 1 121 ? 4.818 0.827 2.786 1.00 65.60 145 LEU A CA 1
ATOM 629 C C . LEU A 1 121 ? 5.679 2.002 2.305 1.00 67.08 145 LEU A C 1
ATOM 630 O O . LEU A 1 121 ? 6.147 2.811 3.109 1.00 66.83 145 LEU A O 1
ATOM 635 N N . GLN A 1 122 ? 5.863 2.100 0.989 1.00 67.91 146 GLN A N 1
ATOM 636 C CA . GLN A 1 122 ? 6.701 3.136 0.388 1.00 68.26 146 GLN A CA 1
ATOM 637 C C . GLN A 1 122 ? 5.927 4.425 0.111 1.00 68.66 146 GLN A C 1
ATOM 638 O O . GLN A 1 122 ? 6.528 5.480 -0.098 1.00 69.63 146 GLN A O 1
ATOM 640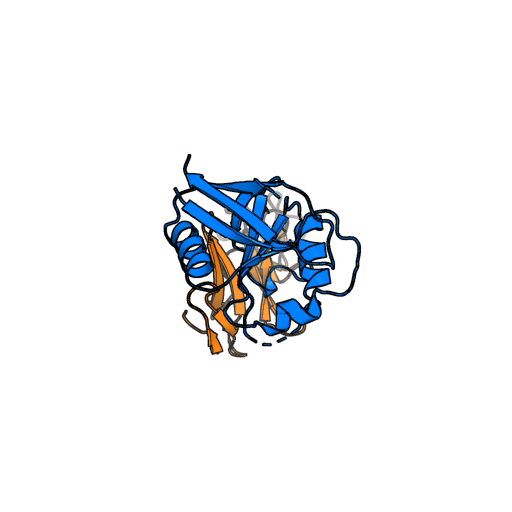 N N . GLN A 1 123 ? 4.600 4.335 0.104 1.00 68.71 147 GLN A N 1
ATOM 641 C CA . GLN A 1 123 ? 3.749 5.478 -0.209 1.00 68.17 147 GLN A CA 1
ATOM 642 C C . GLN A 1 123 ? 3.597 6.363 1.030 1.00 68.06 147 GLN A C 1
ATOM 643 O O . GLN A 1 123 ? 3.205 5.875 2.089 1.00 66.43 147 GLN A O 1
ATOM 649 N N . PRO A 1 124 ? 3.904 7.667 0.901 1.00 69.01 148 PRO A N 1
ATOM 650 C CA . PRO A 1 124 ? 3.946 8.562 2.060 1.00 69.25 148 PRO A CA 1
ATOM 651 C C . PRO A 1 124 ? 2.567 8.892 2.626 1.00 68.99 148 PRO A C 1
ATOM 652 O O . PRO A 1 124 ? 1.664 9.259 1.872 1.00 69.42 148 PRO A O 1
ATOM 656 N N . ALA A 1 125 ? 2.417 8.751 3.942 1.00 68.50 149 ALA A N 1
ATOM 657 C CA . ALA A 1 125 ? 1.167 9.084 4.634 1.00 68.60 149 ALA A CA 1
ATOM 658 C C . ALA A 1 125 ? 1.345 10.059 5.802 1.00 69.47 149 ALA A C 1
ATOM 659 O O . ALA A 1 125 ? 0.362 10.620 6.289 1.00 69.28 149 ALA A O 1
ATOM 661 N N . GLY A 1 126 ? 2.582 10.254 6.255 1.00 70.04 150 GLY A N 1
ATOM 662 C CA . GLY A 1 126 ? 2.867 11.199 7.331 1.00 70.11 150 GLY A CA 1
ATOM 663 C C . GLY A 1 126 ? 2.414 10.709 8.693 1.00 69.72 150 GLY A C 1
ATOM 664 O O . GLY A 1 126 ? 1.804 11.459 9.457 1.00 69.45 150 GLY A O 1
ATOM 665 N N . ILE A 1 127 ? 2.702 9.446 8.992 1.00 69.20 151 ILE A N 1
ATOM 666 C CA . ILE A 1 127 ? 2.466 8.897 10.324 1.00 68.53 151 ILE A CA 1
ATOM 667 C C . ILE A 1 127 ? 3.490 9.494 11.285 1.00 68.69 151 ILE A C 1
ATOM 668 O O . ILE A 1 127 ? 4.641 9.720 10.906 1.00 70.29 151 ILE A O 1
ATOM 670 N N . ASN A 1 128 ? 3.068 9.752 12.521 1.00 67.13 152 ASN A N 1
ATOM 671 C CA . ASN A 1 128 ? 3.945 10.368 13.517 1.00 66.30 152 ASN A CA 1
ATOM 672 C C . ASN A 1 128 ? 5.005 9.397 14.025 1.00 65.92 152 ASN A C 1
ATOM 673 O O . ASN A 1 128 ? 6.191 9.562 13.728 1.00 66.85 152 ASN A O 1
ATOM 678 N N . GLN A 1 129 ? 4.578 8.388 14.784 1.00 64.42 153 GLN A N 1
ATOM 679 C CA . GLN A 1 129 ? 5.498 7.383 15.319 1.00 62.96 153 GLN A CA 1
ATOM 680 C C . GLN A 1 129 ? 6.159 6.620 14.169 1.00 62.15 153 GLN A C 1
ATOM 681 O O . GLN A 1 129 ? 5.494 6.302 13.178 1.00 63.50 153 GLN A O 1
ATOM 683 N N . PRO A 1 130 ? 7.468 6.325 14.291 1.00 60.19 154 PRO A N 1
ATOM 684 C CA . PRO A 1 130 ? 8.196 5.717 13.179 1.00 59.22 154 PRO A CA 1
ATOM 685 C C . PRO A 1 130 ? 7.870 4.236 12.993 1.00 57.13 154 PRO A C 1
ATOM 686 O O . PRO A 1 130 ? 7.588 3.533 13.967 1.00 56.21 154 PRO A O 1
ATOM 690 N N . VAL A 1 131 ? 7.916 3.781 11.743 1.00 55.15 155 VAL A N 1
ATOM 691 C CA . VAL A 1 131 ? 7.588 2.403 11.391 1.00 54.41 155 VAL A CA 1
ATOM 692 C C . VAL A 1 131 ? 8.832 1.695 10.857 1.00 54.04 155 VAL A C 1
ATOM 693 O O . VAL A 1 131 ? 9.212 1.885 9.699 1.00 54.00 155 VAL A O 1
ATOM 697 N N . VAL A 1 132 ? 9.460 0.880 11.703 1.00 53.78 156 VAL A N 1
ATOM 698 C CA . VAL A 1 132 ? 10.681 0.159 11.332 1.00 54.11 156 VAL A CA 1
ATOM 699 C C . VAL A 1 132 ? 10.365 -1.291 10.957 1.00 53.38 156 VAL A C 1
ATOM 700 O O . VAL A 1 132 ? 9.506 -1.923 11.568 1.00 52.76 156 VAL A O 1
ATOM 704 N N . LEU A 1 133 ? 11.067 -1.803 9.946 1.00 52.94 157 LEU A N 1
ATOM 705 C CA . LEU A 1 133 ? 10.869 -3.168 9.455 1.00 52.60 157 LEU A CA 1
ATOM 706 C C . LEU A 1 133 ? 12.068 -4.043 9.805 1.00 51.74 157 LEU A C 1
ATOM 707 O O . LEU A 1 133 ? 13.204 -3.570 9.811 1.00 51.91 157 LEU A O 1
ATOM 712 N N . ILE A 1 134 ? 11.807 -5.319 10.081 1.00 51.11 158 ILE A N 1
ATOM 713 C CA . ILE A 1 134 ? 12.862 -6.295 10.369 1.00 50.82 158 ILE A CA 1
ATOM 714 C C . ILE A 1 134 ? 12.494 -7.683 9.843 1.00 50.94 158 ILE A C 1
ATOM 715 O O . ILE A 1 134 ? 11.317 -7.990 9.648 1.00 49.73 158 ILE A O 1
ATOM 720 N N . TRP A 1 135 ? 13.509 -8.513 9.615 1.00 52.16 159 TRP A N 1
ATOM 721 C CA . TRP A 1 135 ? 13.301 -9.914 9.242 1.00 53.49 159 TRP A CA 1
ATOM 722 C C . TRP A 1 135 ? 14.580 -10.732 9.420 1.00 52.42 159 TRP A C 1
ATOM 723 O O . TRP A 1 135 ? 15.643 -10.181 9.708 1.00 52.89 159 TRP A O 1
ATOM 734 N N . GLY A 1 136 ? 14.463 -12.046 9.247 1.00 51.46 160 GLY A N 1
ATOM 735 C CA . GLY A 1 136 ? 15.612 -12.946 9.314 1.00 51.30 160 GLY A CA 1
ATOM 736 C C . GLY A 1 136 ? 15.958 -13.356 10.737 1.00 51.41 160 GLY A C 1
ATOM 737 O O . GLY A 1 136 ? 15.067 -13.451 11.585 1.00 50.31 160 GLY A O 1
ATOM 738 N N . PRO A 1 137 ? 17.255 -13.608 11.010 1.00 51.90 161 PRO A N 1
ATOM 739 C CA . PRO A 1 137 ? 17.679 -14.002 12.356 1.00 52.38 161 PRO A CA 1
ATOM 740 C C . PRO A 1 137 ? 17.600 -12.869 13.379 1.00 53.40 161 PRO A C 1
ATOM 741 O O . PRO A 1 137 ? 17.570 -13.135 14.582 1.00 54.70 161 PRO A O 1
ATOM 745 N N . ASP A 1 138 ? 17.580 -11.623 12.904 1.00 54.37 162 ASP A N 1
ATOM 746 C CA . ASP A 1 138 ? 17.335 -10.466 13.768 1.00 54.69 162 ASP A CA 1
ATOM 747 C C . ASP A 1 138 ? 15.916 -10.540 14.330 1.00 54.05 162 ASP A C 1
ATOM 748 O O . ASP A 1 138 ? 15.707 -10.413 15.539 1.00 54.23 162 ASP A O 1
ATOM 753 N N . ALA A 1 139 ? 14.950 -10.755 13.439 1.00 52.55 163 ALA A N 1
ATOM 754 C CA . ALA A 1 139 ? 13.549 -10.896 13.829 1.00 52.09 163 ALA A CA 1
ATOM 755 C C . ALA A 1 139 ? 13.314 -12.139 14.691 1.00 52.20 163 ALA A C 1
ATOM 756 O O . ALA A 1 139 ? 12.538 -12.095 15.646 1.00 52.22 163 ALA A O 1
ATOM 758 N N . GLU A 1 140 ? 13.976 -13.243 14.345 1.00 52.90 164 GLU A N 1
ATOM 759 C CA . GLU A 1 140 ? 13.927 -14.465 15.156 1.00 53.34 164 GLU A CA 1
ATOM 760 C C . GLU A 1 140 ? 14.415 -14.194 16.577 1.00 53.02 164 GLU A C 1
ATOM 761 O O . GLU A 1 140 ? 13.778 -14.606 17.545 1.00 52.66 164 GLU A O 1
ATOM 767 N N . LYS A 1 141 ? 15.544 -13.498 16.690 1.00 53.29 165 LYS A N 1
ATOM 768 C CA . LYS A 1 141 ? 16.115 -13.152 17.994 1.00 54.27 165 LYS A CA 1
ATOM 769 C C . LYS A 1 141 ? 15.175 -12.279 18.824 1.00 54.33 165 LYS A C 1
ATOM 770 O O . LYS A 1 141 ? 14.944 -12.556 20.004 1.00 53.37 165 LYS A O 1
ATOM 776 N N . LEU A 1 142 ? 14.635 -11.235 18.200 1.00 54.32 166 LEU A N 1
ATOM 777 C CA . LEU A 1 142 ? 13.720 -10.314 18.875 1.00 55.26 166 LEU A CA 1
ATOM 778 C C . LEU A 1 142 ? 12.520 -11.043 19.476 1.00 56.87 166 LEU A C 1
ATOM 779 O O . LEU A 1 142 ? 12.134 -10.779 20.616 1.00 57.36 166 LEU A O 1
ATOM 784 N N . MET A 1 143 ? 11.939 -11.955 18.700 1.00 58.31 167 MET A N 1
ATOM 785 C CA . MET A 1 143 ? 10.738 -12.680 19.116 1.00 59.69 167 MET A CA 1
ATOM 786 C C . MET A 1 143 ? 10.998 -13.703 20.220 1.00 59.81 167 MET A C 1
ATOM 787 O O . MET A 1 143 ? 10.081 -14.050 20.964 1.00 59.25 167 MET A O 1
ATOM 792 N N . ASP A 1 144 ? 12.233 -14.188 20.324 1.00 61.26 168 ASP A N 1
ATOM 793 C CA . ASP A 1 144 ? 12.597 -15.136 21.382 1.00 62.13 168 ASP A CA 1
ATOM 794 C C . ASP A 1 144 ? 12.718 -14.442 22.737 1.00 62.62 168 ASP A C 1
ATOM 795 O O . ASP A 1 144 ? 12.438 -15.045 23.775 1.00 62.50 168 ASP A O 1
ATOM 800 N N . VAL A 1 145 ? 13.137 -13.178 22.721 1.00 62.61 169 VAL A N 1
ATOM 801 C CA . VAL A 1 145 ? 13.172 -12.359 23.932 1.00 63.10 169 VAL A CA 1
ATOM 802 C C . VAL A 1 145 ? 11.750 -12.174 24.473 1.00 64.07 169 VAL A C 1
ATOM 803 O O . VAL A 1 145 ? 11.520 -12.277 25.679 1.00 65.66 169 VAL A O 1
ATOM 807 N N . VAL A 1 146 ? 10.804 -11.913 23.573 1.00 64.63 170 VAL A N 1
ATOM 808 C CA . VAL A 1 146 ? 9.390 -11.806 23.941 1.00 64.98 170 VAL A CA 1
ATOM 809 C C . VAL A 1 146 ? 8.864 -13.169 24.391 1.00 66.00 170 VAL A C 1
ATOM 810 O O . VAL A 1 146 ? 8.130 -13.263 25.377 1.00 67.37 170 VAL A O 1
ATOM 814 N N . ASN A 1 147 ? 9.250 -14.217 23.664 1.00 66.53 171 ASN A N 1
ATOM 815 C CA . ASN A 1 147 ? 8.879 -15.592 24.001 1.00 67.42 171 ASN A CA 1
ATOM 816 C C . ASN A 1 147 ? 9.359 -16.002 25.395 1.00 67.78 171 ASN A C 1
ATOM 817 O O . ASN A 1 147 ? 8.666 -16.731 26.105 1.00 67.54 171 ASN A O 1
ATOM 822 N N . LYS A 1 148 ? 10.543 -15.525 25.779 1.00 68.14 172 LYS A N 1
ATOM 823 C CA . LYS A 1 148 ? 11.110 -15.807 27.101 1.00 68.21 172 LYS A CA 1
ATOM 824 C C . LYS A 1 148 ? 10.290 -15.208 28.251 1.00 68.81 172 LYS A C 1
ATOM 825 O O . LYS A 1 148 ? 10.424 -15.643 29.396 1.00 69.64 172 LYS A O 1
ATOM 827 N N . ASN A 1 149 ? 9.460 -14.208 27.943 1.00 68.36 173 ASN A N 1
ATOM 828 C CA . ASN A 1 149 ? 8.548 -13.583 28.916 1.00 67.91 173 ASN A CA 1
ATOM 829 C C . ASN A 1 149 ? 9.250 -12.913 30.109 1.00 66.42 173 ASN A C 1
ATOM 830 O O . ASN A 1 149 ? 8.675 -12.793 31.193 1.00 65.81 173 ASN A O 1
ATOM 835 N N . LYS A 1 150 ? 10.486 -12.468 29.893 1.00 65.25 174 LYS A N 1
ATOM 836 C CA . LYS A 1 150 ? 11.198 -11.652 30.867 1.00 64.15 174 LYS A CA 1
ATOM 837 C C . LYS A 1 150 ? 11.102 -10.203 30.404 1.00 63.27 174 LYS A C 1
ATOM 838 O O . LYS A 1 150 ? 11.609 -9.859 29.335 1.00 63.73 174 LYS A O 1
ATOM 840 N N . GLU A 1 151 ? 10.443 -9.366 31.203 1.00 62.22 175 GLU A N 1
ATOM 841 C CA . GLU A 1 151 ? 10.200 -7.966 30.845 1.00 61.47 175 GLU A CA 1
ATOM 842 C C . GLU A 1 151 ? 11.480 -7.254 30.402 1.00 60.13 175 GLU A C 1
ATOM 843 O O . GLU A 1 151 ? 12.552 -7.472 30.972 1.00 59.46 175 GLU A O 1
ATOM 845 N N . ALA A 1 152 ? 11.357 -6.407 29.382 1.00 58.56 176 ALA A N 1
ATOM 846 C CA . ALA A 1 152 ? 12.514 -5.736 28.796 1.00 57.42 176 ALA A CA 1
ATOM 847 C C . ALA A 1 152 ? 12.140 -4.414 28.136 1.00 56.63 176 ALA A C 1
ATOM 848 O O . ALA A 1 152 ? 10.992 -4.210 27.738 1.00 56.72 176 ALA A O 1
ATOM 850 N N . LEU A 1 153 ? 13.127 -3.526 28.028 1.00 55.93 177 LEU A N 1
ATOM 851 C CA . LEU A 1 153 ? 12.955 -2.218 27.397 1.00 55.73 177 LEU A CA 1
ATOM 852 C C . LEU A 1 153 ? 13.657 -2.191 26.044 1.00 54.22 177 LEU A C 1
ATOM 853 O O . LEU A 1 153 ? 14.630 -2.914 25.829 1.00 54.13 177 LEU A O 1
ATOM 855 N N . VAL A 1 154 ? 13.160 -1.350 25.139 1.00 53.39 178 VAL A N 1
ATOM 856 C CA . VAL A 1 154 ? 13.668 -1.277 23.767 1.00 53.01 178 VAL A CA 1
ATOM 857 C C . VAL A 1 154 ? 13.798 0.176 23.314 1.00 52.77 178 VAL A C 1
ATOM 858 O O . VAL A 1 154 ? 12.972 1.017 23.668 1.00 53.16 178 VAL A O 1
ATOM 862 N N . LYS A 1 155 ? 14.839 0.457 22.532 1.00 52.68 179 LYS A N 1
ATOM 863 C CA . LYS A 1 155 ? 15.076 1.793 21.990 1.00 52.86 179 LYS A CA 1
ATOM 864 C C . LYS A 1 155 ? 15.469 1.736 20.517 1.00 52.99 179 LYS A C 1
ATOM 865 O O . LYS A 1 155 ? 15.911 0.698 20.022 1.00 52.85 179 LYS A O 1
ATOM 867 N N . ILE A 1 156 ? 15.296 2.861 19.827 1.00 53.70 180 ILE A N 1
ATOM 868 C CA . ILE A 1 156 ? 15.629 2.981 18.408 1.00 53.78 180 ILE A CA 1
ATOM 869 C C . ILE A 1 156 ? 16.416 4.267 18.157 1.00 54.67 180 ILE A C 1
ATOM 870 O O . ILE A 1 156 ? 16.036 5.340 18.628 1.00 54.01 180 ILE A O 1
ATOM 875 N N . GLU A 1 157 ? 17.512 4.139 17.412 1.00 55.56 181 GLU A N 1
ATOM 876 C CA . GLU A 1 157 ? 18.301 5.280 16.958 1.00 55.70 181 GLU A CA 1
ATOM 877 C C . GLU A 1 157 ? 18.314 5.294 15.433 1.00 55.79 181 GLU A C 1
ATOM 878 O O . GLU A 1 157 ? 18.070 4.267 14.799 1.00 56.07 181 GLU A O 1
ATOM 880 N N . VAL A 1 158 ? 18.596 6.459 14.853 1.00 56.38 182 VAL A N 1
ATOM 881 C CA . VAL A 1 158 ? 18.600 6.636 13.398 1.00 56.83 182 VAL A CA 1
ATOM 882 C C . VAL A 1 158 ? 20.027 6.617 12.854 1.00 56.98 182 VAL A C 1
ATOM 883 O O . VAL A 1 158 ? 20.260 6.245 11.701 1.00 55.92 182 VAL A O 1
ATOM 887 N N . CYS B 2 9 ? -1.420 -23.199 19.911 1.00 70.62 40 CYS B N 1
ATOM 888 C CA . CYS B 2 9 ? -1.919 -23.531 18.543 1.00 70.95 40 CYS B CA 1
ATOM 889 C C . CYS B 2 9 ? -2.909 -24.694 18.613 1.00 70.67 40 CYS B C 1
ATOM 890 O O . CYS B 2 9 ? -2.582 -25.828 18.260 1.00 71.09 40 CYS B O 1
ATOM 893 N N . LYS B 2 10 ? -4.119 -24.393 19.085 1.00 70.74 41 LYS B N 1
ATOM 894 C CA . LYS B 2 10 ? -5.164 -25.398 19.296 1.00 70.09 41 LYS B CA 1
ATOM 895 C C . LYS B 2 10 ? -6.526 -24.844 18.876 1.00 68.13 41 LYS B C 1
ATOM 896 O O . LYS B 2 10 ? -7.000 -23.859 19.444 1.00 68.70 41 LYS B O 1
ATOM 902 N N . GLY B 2 11 ? -7.149 -25.483 17.888 1.00 65.97 42 GLY B N 1
ATOM 903 C CA . GLY B 2 11 ? -8.441 -25.047 17.357 1.00 64.45 42 GLY B CA 1
ATOM 904 C C . GLY B 2 11 ? -8.358 -24.143 16.135 1.00 64.04 42 GLY B C 1
ATOM 905 O O . GLY B 2 11 ? -9.388 -23.793 15.555 1.00 63.29 42 GLY B O 1
ATOM 906 N N . CYS B 2 12 ? -7.143 -23.765 15.734 1.00 63.62 43 CYS B N 1
ATOM 907 C CA . CYS B 2 12 ? -6.953 -22.852 14.603 1.00 63.07 43 CYS B CA 1
ATOM 908 C C . CYS B 2 12 ? -7.112 -23.576 13.270 1.00 64.36 43 CYS B C 1
ATOM 909 O O . CYS B 2 12 ? -7.167 -24.805 13.216 1.00 65.23 43 CYS B O 1
ATOM 912 N N . LEU B 2 13 ? -7.178 -22.791 12.199 1.00 65.57 44 LEU B N 1
ATOM 913 C CA . LEU B 2 13 ? -7.163 -23.313 10.837 1.00 66.34 44 LEU B CA 1
ATOM 914 C C . LEU B 2 13 ? -5.794 -23.010 10.239 1.00 65.74 44 LEU B C 1
ATOM 915 O O . LEU B 2 13 ? -5.059 -23.925 9.863 1.00 66.22 44 LEU B O 1
ATOM 920 N N . SER B 2 14 ? -5.461 -21.722 10.157 1.00 64.02 45 SER B N 1
ATOM 921 C CA . SER B 2 14 ? -4.103 -21.281 9.850 1.00 62.70 45 SER B CA 1
ATOM 922 C C . SER B 2 14 ? -3.444 -20.880 11.163 1.00 61.00 45 SER B C 1
ATOM 923 O O . SER B 2 14 ? -4.093 -20.292 12.029 1.00 59.93 45 SER B O 1
ATOM 926 N N . CYS B 2 15 ? -2.161 -21.202 11.314 1.00 60.50 46 CYS B N 1
ATOM 927 C CA . CYS B 2 15 ? -1.485 -21.045 12.601 1.00 60.54 46 CYS B CA 1
ATOM 928 C C . CYS B 2 15 ? -0.013 -20.647 12.481 1.00 57.77 46 CYS B C 1
ATOM 929 O O . CYS B 2 15 ? 0.671 -21.015 11.525 1.00 57.08 46 CYS B O 1
ATOM 932 N N . SER B 2 16 ? 0.450 -19.891 13.475 1.00 54.84 47 SER B N 1
ATOM 933 C CA . SER B 2 16 ? 1.848 -19.483 13.607 1.00 52.80 47 SER B CA 1
ATOM 934 C C . SER B 2 16 ? 2.260 -19.665 15.065 1.00 51.36 47 SER B C 1
ATOM 935 O O . SER B 2 16 ? 1.430 -19.534 15.961 1.00 52.02 47 SER B O 1
ATOM 938 N N . LYS B 2 17 ? 3.531 -19.972 15.308 1.00 49.93 48 LYS B N 1
ATOM 939 C CA . LYS B 2 17 ? 4.021 -20.138 16.682 1.00 49.48 48 LYS B CA 1
ATOM 940 C C . LYS B 2 17 ? 4.109 -18.802 17.430 1.00 48.51 48 LYS B C 1
ATOM 941 O O . LYS B 2 17 ? 3.934 -18.758 18.650 1.00 47.69 48 LYS B O 1
ATOM 947 N N . ASP B 2 18 ? 4.372 -17.722 16.692 1.00 47.48 49 ASP B N 1
ATOM 948 C CA . ASP B 2 18 ? 4.509 -16.382 17.274 1.00 47.08 49 ASP B CA 1
ATOM 949 C C . ASP B 2 18 ? 3.156 -15.722 17.544 1.00 46.21 49 ASP B C 1
ATOM 950 O O . ASP B 2 18 ? 2.955 -15.128 18.605 1.00 45.83 49 ASP B O 1
ATOM 955 N N . ASN B 2 19 ? 2.242 -15.818 16.580 1.00 45.08 50 ASN B N 1
ATOM 956 C CA . ASN B 2 19 ? 0.910 -15.214 16.700 1.00 44.22 50 ASN B CA 1
ATOM 957 C C . ASN B 2 19 ? -0.164 -16.182 17.196 1.00 44.54 50 ASN B C 1
ATOM 958 O O . ASN B 2 19 ? -1.299 -15.772 17.434 1.00 43.19 50 ASN B O 1
ATOM 963 N N . GLY B 2 20 ? 0.185 -17.458 17.347 1.00 45.83 51 GLY B N 1
ATOM 964 C CA . GLY B 2 20 ? -0.789 -18.477 17.735 1.00 46.69 51 GLY B CA 1
ATOM 965 C C . GLY B 2 20 ? -1.763 -18.737 16.602 1.00 47.66 51 GLY B C 1
ATOM 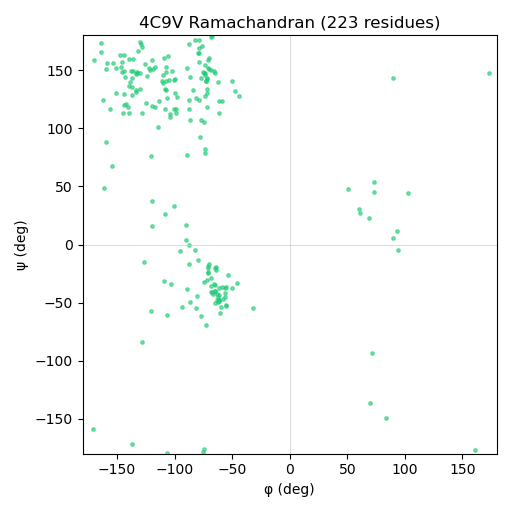966 O O . GLY B 2 20 ? -1.361 -18.830 15.444 1.00 48.11 51 GLY B O 1
ATOM 967 N N . CYS B 2 21 ? -3.047 -18.848 16.932 1.00 49.80 52 CYS B N 1
ATOM 968 C CA . CYS B 2 21 ? -4.084 -19.058 15.924 1.00 52.13 52 CYS B CA 1
ATOM 969 C C . CYS B 2 21 ? -4.332 -17.773 15.133 1.00 52.11 52 CYS B C 1
ATOM 970 O O . CYS B 2 21 ? -4.565 -16.717 15.718 1.00 51.95 52 CYS B O 1
ATOM 973 N N . LEU B 2 22 ? -4.274 -17.872 13.808 1.00 52.95 53 LEU B N 1
ATOM 974 C CA . LEU B 2 22 ? -4.507 -16.728 12.928 1.00 53.89 53 LEU B CA 1
ATOM 975 C C . LEU B 2 22 ? -5.967 -16.692 12.502 1.00 54.62 53 LEU B C 1
ATOM 976 O O . LEU B 2 22 ? -6.639 -15.670 12.655 1.00 55.10 53 LEU B O 1
ATOM 981 N N . ARG B 2 23 ? -6.446 -17.807 11.954 1.00 55.16 54 ARG B N 1
ATOM 982 C CA . ARG B 2 23 ? -7.860 -17.962 11.625 1.00 55.50 54 ARG B CA 1
ATOM 983 C C . ARG B 2 23 ? -8.446 -19.164 12.346 1.00 55.10 54 ARG B C 1
ATOM 984 O O . ARG B 2 23 ? -7.736 -20.122 12.655 1.00 55.30 54 ARG B O 1
ATOM 992 N N . CYS B 2 24 ? -9.747 -19.098 12.609 1.00 55.27 55 CYS B N 1
ATOM 993 C CA . CYS B 2 24 ? -10.451 -20.153 13.327 1.00 55.67 55 CYS B CA 1
ATOM 994 C C . CYS B 2 24 ? -11.320 -20.974 12.395 1.00 57.41 55 CYS B C 1
ATOM 995 O O . CYS B 2 24 ? -11.635 -20.553 11.280 1.00 59.48 55 CYS B O 1
ATOM 998 N N . GLN B 2 25 ? -11.705 -22.152 12.872 1.00 58.99 56 GLN B N 1
ATOM 999 C CA . GLN B 2 25 ? -12.771 -22.915 12.249 1.00 60.56 56 GLN B CA 1
ATOM 1000 C C . GLN B 2 25 ? -14.075 -22.183 12.566 1.00 61.66 56 GLN B C 1
ATOM 1001 O O . GLN B 2 25 ? -14.223 -21.641 13.665 1.00 62.24 56 GLN B O 1
ATOM 1007 N N . PRO B 2 26 ? -15.020 -22.144 11.608 1.00 62.13 57 PRO B N 1
ATOM 1008 C CA . PRO B 2 26 ? -16.319 -21.503 11.840 1.00 62.03 57 PRO B CA 1
ATOM 1009 C C . PRO B 2 26 ? -16.989 -21.861 13.180 1.00 61.29 57 PRO B C 1
ATOM 1010 O O . PRO B 2 26 ? -17.682 -21.024 13.763 1.00 61.42 57 PRO B O 1
ATOM 1014 N N . LYS B 2 27 ? -16.773 -23.086 13.655 1.00 60.20 58 LYS B N 1
ATOM 1015 C CA . LYS B 2 27 ? -17.369 -23.559 14.912 1.00 58.86 58 LYS B CA 1
ATOM 1016 C C . LYS B 2 27 ? -16.799 -22.930 16.193 1.00 56.61 58 LYS B C 1
ATOM 1017 O O . LYS B 2 27 ? -17.445 -22.995 17.241 1.00 57.42 58 LYS B O 1
ATOM 1023 N N . LEU B 2 28 ? -15.609 -22.331 16.122 1.00 53.07 59 LEU B N 1
ATOM 1024 C CA . LEU B 2 28 ? -14.946 -21.794 17.319 1.00 49.89 59 LEU B CA 1
ATOM 1025 C C . LEU B 2 28 ? -14.907 -20.267 17.364 1.00 46.96 59 LEU B C 1
ATOM 1026 O O . LEU B 2 28 ? -15.051 -19.597 16.339 1.00 46.88 59 LEU B O 1
ATOM 1031 N N . PHE B 2 29 ? -14.702 -19.735 18.569 1.00 43.63 60 PHE B N 1
ATOM 1032 C CA . PHE B 2 29 ? -14.632 -18.289 18.805 1.00 41.66 60 PHE B CA 1
ATOM 1033 C C . PHE B 2 29 ? -13.186 -17.810 18.898 1.00 40.64 60 PHE B C 1
ATOM 1034 O O . PHE B 2 29 ? -12.384 -18.380 19.637 1.00 40.05 60 PHE B O 1
ATOM 1042 N N . PHE B 2 30 ? -12.869 -16.753 18.156 1.00 39.90 61 PHE B N 1
ATOM 1043 C CA . PHE B 2 30 ? -11.539 -16.153 18.175 1.00 39.54 61 PHE B CA 1
ATOM 1044 C C . PHE B 2 30 ? -11.353 -15.299 19.427 1.00 39.33 61 PHE B C 1
ATOM 1045 O O . PHE B 2 30 ? -12.288 -14.636 19.875 1.00 38.25 61 PHE B O 1
ATOM 1053 N N . TYR B 2 31 ? -10.142 -15.313 19.980 1.00 39.84 62 TYR B N 1
ATOM 1054 C CA . TYR B 2 31 ? -9.859 -14.612 21.232 1.00 40.95 62 TYR B CA 1
ATOM 1055 C C . TYR B 2 31 ? -8.360 -14.391 21.446 1.00 40.37 62 TYR B C 1
ATOM 1056 O O . TYR B 2 31 ? -7.576 -15.342 21.449 1.00 39.27 62 TYR B O 1
ATOM 1065 N N . LEU B 2 32 ? -7.978 -13.129 21.634 1.00 40.82 63 LEU B N 1
ATOM 1066 C CA . LEU B 2 32 ? -6.583 -12.756 21.849 1.00 41.54 63 LEU B CA 1
ATOM 1067 C C . LEU B 2 32 ? -6.219 -12.863 23.327 1.00 43.75 63 LEU B C 1
ATOM 1068 O O . LEU B 2 32 ? -6.644 -12.040 24.138 1.00 44.29 63 LEU B O 1
ATOM 1073 N N . ARG B 2 33 ? -5.436 -13.883 23.672 1.00 46.30 64 ARG B N 1
ATOM 1074 C CA . ARG B 2 33 ? -4.976 -14.072 25.043 1.00 48.73 64 ARG B CA 1
ATOM 1075 C C . ARG B 2 33 ? -3.683 -13.297 25.274 1.00 50.35 64 ARG B C 1
ATOM 1076 O O . ARG B 2 33 ? -2.703 -13.488 24.555 1.00 50.33 64 ARG B O 1
ATOM 1084 N N . ARG B 2 34 ? -3.689 -12.428 26.282 1.00 52.86 65 ARG B N 1
ATOM 1085 C CA . ARG B 2 34 ? -2.509 -11.644 26.638 1.00 55.29 65 ARG B CA 1
ATOM 1086 C C . ARG B 2 34 ? -1.659 -12.408 27.648 1.00 56.80 65 ARG B C 1
ATOM 1087 O O . ARG B 2 34 ? -2.172 -13.223 28.415 1.00 56.47 65 ARG B O 1
ATOM 1095 N N . GLU B 2 35 ? -0.356 -12.144 27.634 1.00 59.17 66 GLU B N 1
ATOM 1096 C CA . GLU B 2 35 ? 0.567 -12.763 28.578 1.00 61.32 66 GLU B CA 1
ATOM 1097 C C . GLU B 2 35 ? 1.798 -11.871 28.769 1.00 61.86 66 GLU B C 1
ATOM 1098 O O . GLU B 2 35 ? 2.909 -12.216 28.359 1.00 62.53 66 GLU B O 1
ATOM 1104 N N . GLY B 2 36 ? 1.577 -10.714 29.389 1.00 62.57 67 GLY B N 1
ATOM 1105 C CA . GLY B 2 36 ? 2.645 -9.753 29.661 1.00 63.03 67 GLY B CA 1
ATOM 1106 C C . GLY B 2 36 ? 3.127 -9.065 28.399 1.00 63.54 67 GLY B C 1
ATOM 1107 O O . GLY B 2 36 ? 2.575 -8.042 27.989 1.00 63.63 67 GLY B O 1
ATOM 1108 N N . MET B 2 37 ? 4.167 -9.630 27.791 1.00 64.19 68 MET B N 1
ATOM 1109 C CA . MET B 2 37 ? 4.679 -9.148 26.509 1.00 64.64 68 MET B CA 1
ATOM 1110 C C . MET B 2 37 ? 3.972 -9.853 25.353 1.00 62.93 68 MET B C 1
ATOM 1111 O O . MET B 2 37 ? 3.682 -9.233 24.331 1.00 62.96 68 MET B O 1
ATOM 1116 N N . ARG B 2 38 ? 3.695 -11.144 25.526 1.00 61.72 69 ARG B N 1
ATOM 1117 C CA . ARG B 2 38 ? 3.109 -11.968 24.469 1.00 60.95 69 ARG B CA 1
ATOM 1118 C C . ARG B 2 38 ? 1.624 -11.696 24.241 1.00 59.10 69 ARG B C 1
ATOM 1119 O O . ARG B 2 38 ? 0.892 -11.362 25.174 1.00 60.69 69 ARG B O 1
ATOM 1127 N N . GLN B 2 39 ? 1.197 -11.846 22.988 1.00 56.57 70 GLN B N 1
ATOM 1128 C CA . GLN B 2 39 ? -0.221 -11.863 22.626 1.00 54.21 70 GLN B CA 1
ATOM 1129 C C . GLN B 2 39 ? -0.435 -12.846 21.477 1.00 53.93 70 GLN B C 1
ATOM 1130 O O . GLN B 2 39 ? 0.044 -12.622 20.365 1.00 54.32 70 GLN B O 1
ATOM 1136 N N . TYR B 2 40 ? -1.153 -13.931 21.753 1.00 53.24 71 TYR B N 1
ATOM 1137 C CA . TYR B 2 40 ? -1.411 -14.961 20.751 1.00 53.18 71 TYR B CA 1
ATOM 1138 C C . TYR B 2 40 ? -2.897 -15.294 20.683 1.00 51.73 71 TYR B C 1
ATOM 1139 O O . TYR B 2 40 ? -3.602 -15.235 21.691 1.00 51.44 71 TYR B O 1
ATOM 1148 N N . GLY B 2 41 ? -3.363 -15.639 19.486 1.00 50.14 72 GLY B N 1
ATOM 1149 C CA . GLY B 2 41 ? -4.771 -15.943 19.258 1.00 49.14 72 GLY B CA 1
ATOM 1150 C C . GLY B 2 41 ? -5.158 -17.334 19.723 1.00 48.63 72 GLY B C 1
ATOM 1151 O O . GLY B 2 41 ? -4.314 -18.222 19.836 1.00 47.30 72 GLY B O 1
ATOM 1152 N N . GLU B 2 42 ? -6.448 -17.510 19.999 1.00 49.17 73 GLU B N 1
ATOM 1153 C CA . GLU B 2 42 ? -7.005 -18.803 20.391 1.00 49.02 73 GLU B CA 1
ATOM 1154 C C . GLU B 2 42 ? -8.393 -18.975 19.793 1.00 48.84 73 GLU B C 1
ATOM 1155 O O . GLU B 2 42 ? -9.151 -18.012 19.690 1.00 47.96 73 GLU B O 1
ATOM 1161 N N . CYS B 2 43 ? -8.719 -20.206 19.410 1.00 49.37 74 CYS B N 1
ATOM 1162 C CA . CYS B 2 43 ? -10.061 -20.545 18.960 1.00 50.15 74 CYS B CA 1
ATOM 1163 C C . CYS B 2 43 ? -10.670 -21.508 19.970 1.00 51.53 74 CYS B C 1
ATOM 1164 O O . CYS B 2 43 ? -10.101 -22.567 20.245 1.00 51.28 74 CYS B O 1
ATOM 1167 N N . LEU B 2 44 ? -11.823 -21.130 20.519 1.00 52.54 75 LEU B N 1
ATOM 1168 C CA . LEU B 2 44 ? -12.412 -21.827 21.659 1.00 53.73 75 LEU B CA 1
ATOM 1169 C C . LEU B 2 44 ? -13.846 -22.264 21.381 1.00 54.65 75 LEU B C 1
ATOM 1170 O O . LEU B 2 44 ? -14.532 -21.678 20.543 1.00 54.19 75 LEU B O 1
ATOM 1175 N N . GLN B 2 45 ? -14.287 -23.300 22.095 1.00 56.25 76 GLN B N 1
ATOM 1176 C CA . GLN B 2 45 ? -15.668 -23.781 22.016 1.00 57.65 76 GLN B CA 1
ATOM 1177 C C . GLN B 2 45 ? -16.636 -22.646 22.325 1.00 57.16 76 GLN B C 1
ATOM 1178 O O . GLN B 2 45 ? -17.552 -22.368 21.552 1.00 56.72 76 GLN B O 1
ATOM 1184 N N . SER B 2 46 ? -16.415 -22.006 23.469 1.00 57.54 77 SER B N 1
ATOM 1185 C CA . SER B 2 46 ? -17.175 -20.833 23.886 1.00 57.60 77 SER B CA 1
ATOM 1186 C C . SER B 2 46 ? -16.204 -19.753 24.337 1.00 55.85 77 SER B C 1
ATOM 1187 O O . SER B 2 46 ? -15.022 -20.027 24.549 1.00 56.90 77 SER B O 1
ATOM 1190 N N . CYS B 2 47 ? -16.700 -18.529 24.486 1.00 53.87 78 CYS B N 1
ATOM 1191 C CA . CYS B 2 47 ? -15.876 -17.434 24.989 1.00 53.34 78 CYS B CA 1
ATOM 1192 C C . CYS B 2 47 ? -15.534 -17.668 26.458 1.00 53.20 78 CYS B C 1
ATOM 1193 O O . CYS B 2 47 ? -16.314 -18.284 27.186 1.00 53.72 78 CYS B O 1
ATOM 1196 N N . PRO B 2 48 ? -14.366 -17.174 26.901 1.00 53.16 79 PRO B N 1
ATOM 1197 C CA . PRO B 2 48 ? -13.933 -17.422 28.272 1.00 53.37 79 PRO B CA 1
ATOM 1198 C C . PRO B 2 48 ? -14.776 -16.640 29.274 1.00 53.45 79 PRO B C 1
ATOM 1199 O O . PRO B 2 48 ? -15.400 -15.647 28.892 1.00 54.19 79 PRO B O 1
ATOM 1203 N N . PRO B 2 49 ? -14.806 -17.083 30.546 1.00 53.16 80 PRO B N 1
ATOM 1204 C CA . PRO B 2 49 ? -15.580 -16.382 31.573 1.00 52.17 80 PRO B CA 1
ATOM 1205 C C . PRO B 2 49 ? -15.335 -14.875 31.555 1.00 51.21 80 PRO B C 1
ATOM 1206 O O . PRO B 2 49 ? -14.183 -14.438 31.507 1.00 51.00 80 PRO B O 1
ATOM 1210 N N . GLY B 2 50 ? -16.412 -14.096 31.585 1.00 50.82 81 GLY B N 1
ATOM 1211 C CA . GLY B 2 50 ? -16.318 -12.637 31.521 1.00 51.42 81 GLY B CA 1
ATOM 1212 C C . GLY B 2 50 ? -16.344 -12.094 30.101 1.00 51.96 81 GLY B C 1
ATOM 1213 O O . GLY B 2 50 ? -16.164 -10.893 29.887 1.00 52.29 81 GLY B O 1
ATOM 1214 N N . TYR B 2 51 ? -16.560 -12.977 29.129 1.00 51.10 82 TYR B N 1
ATOM 1215 C CA . TYR B 2 51 ? -16.715 -12.576 27.740 1.00 51.55 82 TYR B CA 1
ATOM 1216 C C . TYR B 2 51 ? -17.926 -13.271 27.129 1.00 50.62 82 TYR B C 1
ATOM 1217 O O . TYR B 2 51 ? -18.255 -14.400 27.498 1.00 50.75 82 TYR B O 1
ATOM 1226 N N . TYR B 2 52 ? -18.583 -12.586 26.197 1.00 49.42 83 TYR B N 1
ATOM 1227 C CA . TYR B 2 52 ? -19.717 -13.152 25.475 1.00 49.05 83 TYR B CA 1
ATOM 1228 C C . TYR B 2 52 ? -19.414 -13.218 23.977 1.00 48.84 83 TYR B C 1
ATOM 1229 O O . TYR B 2 52 ? -18.649 -12.404 23.451 1.00 47.69 83 TYR B O 1
ATOM 1238 N N . GLY B 2 53 ? -20.026 -14.190 23.304 1.00 48.43 84 GLY B N 1
ATOM 1239 C CA . GLY B 2 53 ? -19.766 -14.451 21.891 1.00 48.56 84 GLY B CA 1
ATOM 1240 C C . GLY B 2 53 ? -20.361 -13.417 20.955 1.00 48.29 84 GLY B C 1
ATOM 1241 O O . GLY B 2 53 ? -21.473 -12.938 21.169 1.00 47.08 84 GLY B O 1
ATOM 1242 N N . VAL B 2 54 ? -19.607 -13.080 19.913 1.00 49.65 85 VAL B N 1
ATOM 1243 C CA . VAL B 2 54 ? -20.022 -12.089 18.928 1.00 52.18 85 VAL B CA 1
ATOM 1244 C C . VAL B 2 54 ? -19.626 -12.558 17.531 1.00 54.01 85 VAL B C 1
ATOM 1245 O O . VAL B 2 54 ? -18.438 -12.639 17.217 1.00 55.18 85 VAL B O 1
ATOM 1249 N N . ARG B 2 55 ? -20.621 -12.865 16.701 1.00 55.68 86 ARG B N 1
ATOM 1250 C CA . ARG B 2 55 ? -20.381 -13.263 15.313 1.00 57.51 86 ARG B CA 1
ATOM 1251 C C . ARG B 2 55 ? -19.982 -12.042 14.487 1.00 58.66 86 ARG B C 1
ATOM 1252 O O . ARG B 2 55 ? -20.814 -11.443 13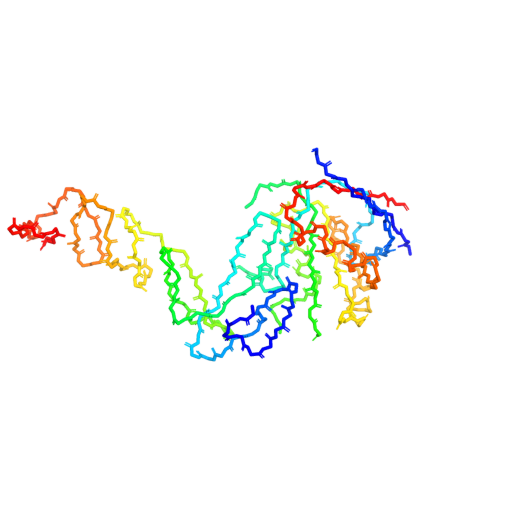.805 1.00 59.88 86 ARG B O 1
ATOM 1254 N N . GLY B 2 56 ? -18.702 -11.684 14.556 1.00 59.87 87 GLY B N 1
ATOM 1255 C CA . GLY B 2 56 ? -18.189 -10.481 13.902 1.00 61.17 87 GLY B CA 1
ATOM 1256 C C . GLY B 2 56 ? -18.202 -10.552 12.383 1.00 62.19 87 GLY B C 1
ATOM 1257 O O . GLY B 2 56 ? -18.611 -11.568 11.812 1.00 60.75 87 GLY B O 1
ATOM 1258 N N . PRO B 2 57 ? -17.746 -9.471 11.717 1.00 63.61 88 PRO B N 1
ATOM 1259 C CA . PRO B 2 57 ? -17.804 -9.374 10.254 1.00 64.74 88 PRO B CA 1
ATOM 1260 C C . PRO B 2 57 ? -17.119 -10.544 9.548 1.00 65.96 88 PRO B C 1
ATOM 1261 O O . PRO B 2 57 ? -17.725 -11.186 8.689 1.00 66.18 88 PRO B O 1
ATOM 1265 N N . ASP B 2 58 ? -15.872 -10.813 9.922 1.00 66.71 89 ASP B N 1
ATOM 1266 C CA . ASP B 2 58 ? -15.112 -11.937 9.370 1.00 66.98 89 ASP B CA 1
ATOM 1267 C C . ASP B 2 58 ? -15.030 -13.113 10.348 1.00 65.67 89 ASP B C 1
ATOM 1268 O O . ASP B 2 58 ? -15.045 -14.274 9.930 1.00 65.33 89 ASP B O 1
ATOM 1273 N N . MET B 2 59 ? -14.962 -12.802 11.644 1.00 63.08 90 MET B N 1
ATOM 1274 C CA . MET B 2 59 ? -14.665 -13.787 12.684 1.00 61.30 90 MET B CA 1
ATOM 1275 C C . MET B 2 59 ? -15.731 -13.844 13.772 1.00 60.03 90 MET B C 1
ATOM 1276 O O . MET B 2 59 ? -16.311 -12.824 14.141 1.00 59.90 90 MET B O 1
ATOM 1281 N N . ASN B 2 60 ? -15.972 -15.044 14.293 1.00 58.60 91 ASN B N 1
ATOM 1282 C CA . ASN B 2 60 ? -16.639 -15.192 15.581 1.00 58.01 91 ASN B CA 1
ATOM 1283 C C . ASN B 2 60 ? -15.659 -14.749 16.662 1.00 56.41 91 ASN B C 1
ATOM 1284 O O . ASN B 2 60 ? -14.585 -15.337 16.795 1.00 55.46 91 ASN B O 1
ATOM 1289 N N . ARG B 2 61 ? -16.018 -13.711 17.415 1.00 54.78 92 ARG B N 1
ATOM 1290 C CA . ARG B 2 61 ? -15.103 -13.112 18.389 1.00 54.47 92 ARG B CA 1
ATOM 1291 C C . ARG B 2 61 ? -15.731 -12.971 19.777 1.00 52.29 92 ARG B C 1
ATOM 1292 O O . ARG B 2 61 ? -16.923 -13.216 19.959 1.00 51.56 92 ARG B O 1
ATOM 1300 N N . CYS B 2 62 ? -14.909 -12.578 20.747 1.00 51.35 93 CYS B N 1
ATOM 1301 C CA . CYS B 2 62 ? -15.321 -12.483 22.145 1.00 50.08 93 CYS B CA 1
ATOM 1302 C C . CYS B 2 62 ? -15.245 -11.047 22.642 1.00 49.31 93 CYS B C 1
ATOM 1303 O O . CYS B 2 62 ? -14.170 -10.451 22.661 1.00 48.56 93 CYS B O 1
ATOM 1306 N N . SER B 2 63 ? -16.391 -10.503 23.045 1.00 49.70 94 SER B N 1
ATOM 1307 C CA . SER B 2 63 ? -16.465 -9.151 23.597 1.00 50.73 94 SER B CA 1
ATOM 1308 C C . SER B 2 63 ? -16.591 -9.207 25.120 1.00 51.91 94 SER B C 1
ATOM 1309 O O . SER B 2 63 ? -17.155 -10.156 25.670 1.00 51.03 94 SER B O 1
ATOM 1312 N N . ARG B 2 64 ? -16.062 -8.185 25.791 1.00 53.29 95 ARG B N 1
ATOM 1313 C CA . ARG B 2 64 ? -16.027 -8.148 27.255 1.00 55.17 95 ARG B CA 1
ATOM 1314 C C . ARG B 2 64 ? -17.415 -7.916 27.860 1.00 55.84 95 ARG B C 1
ATOM 1315 O O . ARG B 2 64 ? -18.157 -7.039 27.415 1.00 56.60 95 ARG B O 1
ATOM 1323 N N . CYS B 2 65 ? -17.748 -8.706 28.879 1.00 56.62 96 CYS B N 1
ATOM 1324 C CA . CYS B 2 65 ? -19.047 -8.624 29.552 1.00 58.74 96 CYS B CA 1
ATOM 1325 C C . CYS B 2 65 ? -19.114 -7.383 30.447 1.00 59.70 96 CYS B C 1
ATOM 1326 O O . CYS B 2 65 ? -18.506 -7.352 31.519 1.00 59.61 96 CYS B O 1
ATOM 1329 N N . ARG B 2 66 ? -19.849 -6.367 29.996 1.00 61.05 97 ARG B N 1
ATOM 1330 C CA . ARG B 2 66 ? -19.956 -5.095 30.714 1.00 61.85 97 ARG B CA 1
ATOM 1331 C C . ARG B 2 66 ? -21.403 -4.779 31.097 1.00 62.22 97 ARG B C 1
ATOM 1332 O O . ARG B 2 66 ? -22.058 -3.946 30.465 1.00 63.80 97 ARG B O 1
ATOM 1340 N N . ILE B 2 67 ? -21.889 -5.459 32.133 1.00 61.38 98 ILE B N 1
ATOM 1341 C CA . ILE B 2 67 ? -23.204 -5.191 32.719 1.00 61.09 98 ILE B CA 1
ATOM 1342 C C . ILE B 2 67 ? -23.006 -4.838 34.195 1.00 61.30 98 ILE B C 1
ATOM 1343 O O . ILE B 2 67 ? -22.050 -5.297 34.823 1.00 62.01 98 ILE B O 1
ATOM 1348 N N . GLU B 2 68 ? -23.903 -4.013 34.734 1.00 61.43 99 GLU B N 1
ATOM 1349 C CA . GLU B 2 68 ? -23.837 -3.587 36.134 1.00 61.85 99 GLU B CA 1
ATOM 1350 C C . GLU B 2 68 ? -23.945 -4.765 37.109 1.00 59.91 99 GLU B C 1
ATOM 1351 O O . GLU B 2 68 ? -24.989 -5.412 37.205 1.00 58.19 99 GLU B O 1
ATOM 1357 N N . ASN B 2 69 ? -22.851 -5.028 37.823 1.00 59.13 100 ASN B N 1
ATOM 1358 C CA . ASN B 2 69 ? -22.787 -6.074 38.852 1.00 58.88 100 ASN B CA 1
ATOM 1359 C C . ASN B 2 69 ? -23.061 -7.493 38.334 1.00 57.41 100 ASN B C 1
ATOM 1360 O O . ASN B 2 69 ? -23.572 -8.341 39.070 1.00 56.91 100 ASN B O 1
ATOM 1365 N N . CYS B 2 70 ? -22.706 -7.745 37.076 1.00 56.40 101 CYS B N 1
ATOM 1366 C CA . CYS B 2 70 ? -22.827 -9.072 36.471 1.00 54.95 101 CYS B CA 1
ATOM 1367 C C . CYS B 2 70 ? -21.442 -9.682 36.319 1.00 54.91 101 CYS B C 1
ATOM 1368 O O . CYS B 2 70 ? -20.466 -8.965 36.112 1.00 56.08 101 CYS B O 1
ATOM 1371 N N . ASP B 2 71 ? -21.362 -11.006 36.418 1.00 55.45 102 ASP B N 1
ATOM 1372 C CA . ASP B 2 71 ? -20.085 -11.719 36.325 1.00 56.18 102 ASP B CA 1
ATOM 1373 C C . ASP B 2 71 ? -19.933 -12.523 35.030 1.00 56.18 102 ASP B C 1
ATOM 1374 O O . ASP B 2 71 ? -18.817 -12.685 34.532 1.00 56.34 102 ASP B O 1
ATOM 1379 N N . SER B 2 72 ? -21.045 -13.032 34.498 1.00 56.02 103 SER B N 1
ATOM 1380 C CA . SER B 2 72 ? -21.029 -13.848 33.282 1.00 55.23 103 SER B CA 1
ATOM 1381 C C . SER B 2 72 ? -22.162 -13.460 32.335 1.00 53.95 103 SER B C 1
ATOM 1382 O O . SER B 2 72 ? -23.324 -13.404 32.738 1.00 52.37 103 SER B O 1
ATOM 1385 N N . CYS B 2 73 ? -21.811 -13.207 31.076 1.00 53.32 104 CYS B N 1
ATOM 1386 C CA . CYS B 2 73 ? -22.763 -12.745 30.068 1.00 53.22 104 CYS B CA 1
ATOM 1387 C C . CYS B 2 73 ? -23.103 -13.830 29.052 1.00 51.65 104 CYS B C 1
ATOM 1388 O O . CYS B 2 73 ? -22.232 -14.594 28.635 1.00 49.95 104 CYS B O 1
ATOM 1391 N N . PHE B 2 74 ? -24.373 -13.889 28.658 1.00 50.89 105 PHE B N 1
ATOM 1392 C CA . PHE B 2 74 ? -24.768 -14.590 27.439 1.00 51.05 105 PHE B CA 1
ATOM 1393 C C . PHE B 2 74 ? -24.621 -13.594 26.294 1.00 50.40 105 PHE B C 1
ATOM 1394 O O . PHE B 2 74 ? -24.008 -13.898 25.271 1.00 50.40 105 PHE B O 1
ATOM 1402 N N . SER B 2 75 ? -25.190 -12.403 26.484 1.00 50.23 106 SER B N 1
ATOM 1403 C CA . SER B 2 75 ? -25.161 -11.338 25.485 1.00 50.20 106 SER B CA 1
ATOM 1404 C C . SER B 2 75 ? -24.864 -9.986 26.146 1.00 50.40 106 SER B C 1
ATOM 1405 O O . SER B 2 75 ? -24.537 -9.928 27.335 1.00 50.51 106 SER B O 1
ATOM 1408 N N . ARG B 2 76 ? -24.981 -8.909 25.371 1.00 50.22 107 ARG B N 1
ATOM 1409 C CA . ARG B 2 76 ? -24.628 -7.561 25.824 1.00 49.91 107 ARG B CA 1
ATOM 1410 C C . ARG B 2 76 ? -25.524 -7.050 26.956 1.00 49.15 107 ARG B C 1
ATOM 1411 O O . ARG B 2 76 ? -25.042 -6.401 27.888 1.00 47.79 107 ARG B O 1
ATOM 1419 N N . ASP B 2 77 ? -26.822 -7.335 26.865 1.00 47.95 108 ASP B N 1
ATOM 1420 C CA . ASP B 2 77 ? -27.791 -6.882 27.864 1.00 47.09 108 ASP B CA 1
ATOM 1421 C C . ASP B 2 77 ? -28.498 -8.058 28.535 1.00 45.53 108 ASP B C 1
ATOM 1422 O O . ASP B 2 77 ? -29.690 -7.989 28.832 1.00 44.94 108 ASP B O 1
ATOM 1427 N N . PHE B 2 78 ? -27.758 -9.134 28.779 1.00 45.06 109 PHE B N 1
ATOM 1428 C CA . PHE B 2 78 ? -28.305 -10.295 29.477 1.00 45.20 109 PHE B CA 1
ATOM 1429 C C . PHE B 2 78 ? -27.212 -11.027 30.251 1.00 45.50 109 PHE B C 1
ATOM 1430 O O . PHE B 2 78 ? -26.157 -11.342 29.705 1.00 46.52 109 PHE B O 1
ATOM 1438 N N . CYS B 2 79 ? -27.488 -11.300 31.521 1.00 45.96 110 CYS B N 1
ATOM 1439 C CA . CYS B 2 79 ? -26.514 -11.871 32.437 1.00 47.34 110 CYS B CA 1
ATOM 1440 C C . CYS B 2 79 ? -26.848 -13.328 32.761 1.00 46.63 110 CYS B C 1
ATOM 1441 O O . CYS B 2 79 ? -27.999 -13.659 33.041 1.00 45.48 110 CYS B O 1
ATOM 1444 N N . ILE B 2 80 ? -25.834 -14.190 32.709 1.00 47.74 111 ILE B N 1
ATOM 1445 C CA . ILE B 2 80 ? -25.966 -15.590 33.118 1.00 48.64 111 ILE B CA 1
ATOM 1446 C C . ILE B 2 80 ? -25.951 -15.681 34.642 1.00 49.21 111 ILE B C 1
ATOM 1447 O O . ILE B 2 80 ? -26.916 -16.135 35.255 1.00 49.80 111 ILE B O 1
ATOM 1452 N N . LYS B 2 81 ? -24.841 -15.252 35.237 1.00 50.02 112 LYS B N 1
ATOM 1453 C CA . LYS B 2 81 ? -24.640 -15.331 36.679 1.00 51.33 112 LYS B CA 1
ATOM 1454 C C . LYS B 2 81 ? -24.090 -14.010 37.208 1.00 51.57 112 LYS B C 1
ATOM 1455 O O . LYS B 2 81 ? -23.133 -13.460 36.659 1.00 49.87 112 LYS B O 1
ATOM 1461 N N . CYS B 2 82 ? -24.712 -13.510 38.273 1.00 53.06 113 CYS B N 1
ATOM 1462 C CA . CYS B 2 82 ? -24.403 -12.190 38.817 1.00 54.53 113 CYS B CA 1
ATOM 1463 C C . CYS B 2 82 ? -23.190 -12.207 39.734 1.00 54.04 113 CYS B C 1
ATOM 1464 O O . CYS B 2 82 ? -22.613 -13.260 40.008 1.00 54.01 113 CYS B O 1
ATOM 1467 N N . LYS B 2 83 ? -22.807 -11.022 40.198 1.00 54.10 114 LYS B N 1
ATOM 1468 C CA . LYS B 2 83 ? -21.830 -10.894 41.268 1.00 55.21 114 LYS B CA 1
ATOM 1469 C C . LYS B 2 83 ? -22.417 -11.578 42.498 1.00 55.02 114 LYS B C 1
ATOM 1470 O O . LYS B 2 83 ? -23.521 -11.242 42.917 1.00 54.24 114 LYS B O 1
ATOM 1476 N N . SER B 2 84 ? -21.697 -12.551 43.053 1.00 55.55 115 SER B N 1
ATOM 1477 C CA . SER B 2 84 ? -22.183 -13.308 44.209 1.00 56.10 115 SER B CA 1
ATOM 1478 C C . SER B 2 84 ? -22.807 -12.384 45.256 1.00 55.81 115 SER B C 1
ATOM 1479 O O . SER B 2 84 ? -22.191 -11.402 45.670 1.00 54.97 115 SER B O 1
ATOM 1482 N N . GLY B 2 85 ? -24.036 -12.699 45.662 1.00 56.66 116 GLY B N 1
ATOM 1483 C CA . GLY B 2 85 ? -24.781 -11.878 46.617 1.00 57.99 116 GLY B CA 1
ATOM 1484 C C . GLY B 2 85 ? -25.693 -10.847 45.969 1.00 58.51 116 GLY B C 1
ATOM 1485 O O . GLY B 2 85 ? -26.202 -9.950 46.647 1.00 58.11 116 GLY B O 1
ATOM 1486 N N . PHE B 2 86 ? -25.891 -10.968 44.657 1.00 59.43 117 PHE B N 1
ATOM 1487 C CA . PHE B 2 86 ? -26.824 -10.118 43.920 1.00 58.82 117 PHE B CA 1
ATOM 1488 C C . PHE B 2 86 ? -27.928 -10.987 43.328 1.00 59.65 117 PHE B C 1
ATOM 1489 O O . PHE B 2 86 ? -27.717 -12.174 43.062 1.00 59.30 117 PHE B O 1
ATOM 1497 N N . TYR B 2 87 ? -29.099 -10.387 43.125 1.00 60.40 118 TYR B N 1
ATOM 1498 C CA . TYR B 2 87 ? -30.290 -11.116 42.688 1.00 60.94 118 TYR B CA 1
ATOM 1499 C C . TYR B 2 87 ? -30.610 -10.812 41.224 1.00 59.24 118 TYR B C 1
ATOM 1500 O O . TYR B 2 87 ? -30.747 -9.648 40.841 1.00 58.21 118 TYR B O 1
ATOM 1509 N N . SER B 2 88 ? -30.732 -11.865 40.416 1.00 58.82 119 SER B N 1
ATOM 1510 C CA . SER B 2 88 ? -30.929 -11.730 38.970 1.00 58.70 119 SER B CA 1
ATOM 1511 C C . SER B 2 88 ? -32.402 -11.579 38.597 1.00 58.84 119 SER B C 1
ATOM 1512 O O . SER B 2 88 ? -33.272 -12.192 39.216 1.00 59.92 119 SER B O 1
ATOM 1515 N N . HIS B 2 89 ? -32.672 -10.766 37.578 1.00 59.63 120 HIS B N 1
ATOM 1516 C CA . HIS B 2 89 ? -34.027 -10.605 37.048 1.00 60.05 120 HIS B CA 1
ATOM 1517 C C . HIS 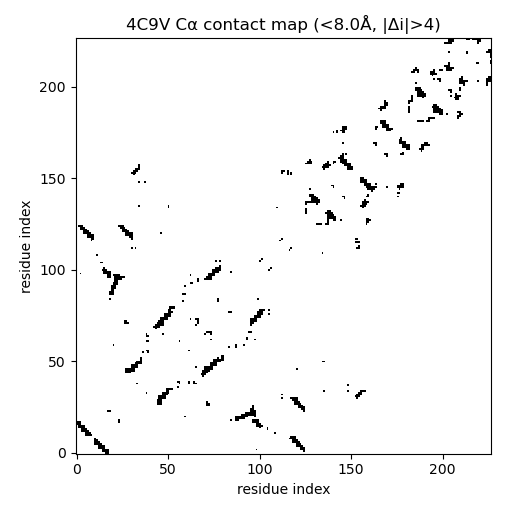B 2 89 ? -34.000 -10.120 35.599 1.00 59.90 120 HIS B C 1
ATOM 1518 O O . HIS B 2 89 ? -33.522 -9.019 35.319 1.00 58.98 120 HIS B O 1
ATOM 1525 N N . LYS B 2 90 ? -34.522 -10.949 34.693 1.00 60.05 121 LYS B N 1
ATOM 1526 C CA . LYS B 2 90 ? -34.548 -10.658 33.253 1.00 60.35 121 LYS B CA 1
ATOM 1527 C C . LYS B 2 90 ? -33.176 -10.239 32.724 1.00 60.01 121 LYS B C 1
ATOM 1528 O O . LYS B 2 90 ? -33.044 -9.239 32.015 1.00 60.26 121 LYS B O 1
ATOM 1534 N N . GLY B 2 91 ? -32.156 -11.012 33.085 1.00 59.74 122 GLY B N 1
ATOM 1535 C CA . GLY B 2 91 ? -30.789 -10.752 32.647 1.00 60.14 122 GLY B CA 1
ATOM 1536 C C . GLY B 2 91 ? -30.145 -9.509 33.240 1.00 60.96 122 GLY B C 1
ATOM 1537 O O . GLY B 2 91 ? -29.208 -8.959 32.659 1.00 61.46 122 GLY B O 1
ATOM 1538 N N . GLN B 2 92 ? -30.643 -9.069 34.394 1.00 61.36 123 GLN B N 1
ATOM 1539 C CA . GLN B 2 92 ? -30.088 -7.914 35.096 1.00 61.81 123 GLN B CA 1
ATOM 1540 C C . GLN B 2 92 ? -29.916 -8.254 36.570 1.00 62.75 123 GLN B C 1
ATOM 1541 O O . GLN B 2 92 ? -30.708 -9.010 37.131 1.00 63.16 123 GLN B O 1
ATOM 1547 N N . CYS B 2 93 ? -28.884 -7.685 37.190 1.00 63.53 124 CYS B N 1
ATOM 1548 C CA . CYS B 2 93 ? -28.530 -7.999 38.574 1.00 63.92 124 CYS B CA 1
ATOM 1549 C C . CYS B 2 93 ? -28.815 -6.826 39.510 1.00 65.40 124 CYS B C 1
ATOM 1550 O O . CYS B 2 93 ? -28.557 -5.670 39.169 1.00 64.03 124 CYS B O 1
ATOM 1553 N N . PHE B 2 94 ? -29.347 -7.140 40.690 1.00 68.15 125 PHE B N 1
ATOM 1554 C CA . PHE B 2 94 ? -29.719 -6.131 41.679 1.00 70.41 125 PHE B CA 1
ATOM 1555 C C . PHE B 2 94 ? -29.324 -6.578 43.085 1.00 72.35 125 PHE B C 1
ATOM 1556 O O . PHE B 2 94 ? -29.464 -7.755 43.430 1.00 70.39 125 PHE B O 1
ATOM 1564 N N . GLU B 2 95 ? -28.826 -5.636 43.885 1.00 75.06 126 GLU B N 1
ATOM 1565 C CA . GLU B 2 95 ? -28.648 -5.849 45.322 1.00 77.41 126 GLU B CA 1
ATOM 1566 C C . GLU B 2 95 ? -30.000 -5.616 45.982 1.00 80.09 126 GLU B C 1
ATOM 1567 O O . GLU B 2 95 ? -30.506 -6.477 46.704 1.00 80.94 126 GLU B O 1
ATOM 1573 N N . GLU B 2 96 ? -30.575 -4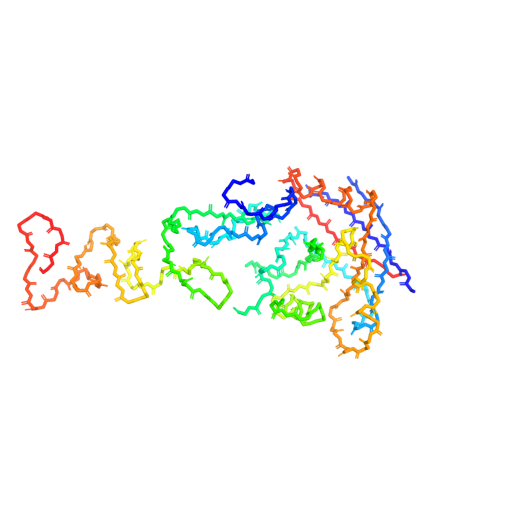.444 45.718 1.00 83.56 127 GLU B N 1
ATOM 1574 C CA . GLU B 2 96 ? -31.948 -4.136 46.111 1.00 86.17 127 GLU B CA 1
ATOM 1575 C C . GLU B 2 96 ? -32.903 -4.807 45.129 1.00 87.60 127 GLU B C 1
ATOM 1576 O O . GLU B 2 96 ? -33.221 -4.239 44.081 1.00 88.44 127 GLU B O 1
ATOM 1582 N N . CYS B 2 97 ? -33.343 -6.019 45.463 1.00 89.09 128 CYS B N 1
ATOM 1583 C CA . CYS B 2 97 ? -34.274 -6.765 44.613 1.00 90.75 128 CYS B CA 1
ATOM 1584 C C . CYS B 2 97 ? -35.554 -5.947 44.416 1.00 92.45 128 CYS B C 1
ATOM 1585 O O . CYS B 2 97 ? -36.194 -5.562 45.397 1.00 92.77 128 CYS B O 1
ATOM 1588 N N . PRO B 2 98 ? -35.925 -5.671 43.149 1.00 94.86 129 PRO B N 1
ATOM 1589 C CA . PRO B 2 98 ? -36.995 -4.711 42.846 1.00 96.39 129 PRO B CA 1
ATOM 1590 C C . PRO B 2 98 ? -38.405 -5.155 43.261 1.00 97.78 129 PRO B C 1
ATOM 1591 O O . PRO B 2 98 ? -38.592 -6.259 43.782 1.00 96.69 129 PRO B O 1
ATOM 1595 N N . GLU B 2 99 ? -39.381 -4.285 43.011 1.00 99.23 130 GLU B N 1
ATOM 1596 C CA . GLU B 2 99 ? -40.757 -4.486 43.470 1.00 100.08 130 GLU B CA 1
ATOM 1597 C C . GLU B 2 99 ? -41.588 -5.408 42.568 1.00 99.68 130 GLU B C 1
ATOM 1598 O O . GLU B 2 99 ? -42.734 -5.718 42.896 1.00 98.41 130 GLU B O 1
ATOM 1604 N N . GLY B 2 100 ? -41.019 -5.838 41.441 1.00 100.58 131 GLY B N 1
ATOM 1605 C CA . GLY B 2 100 ? -41.701 -6.756 40.525 1.00 101.11 131 GLY B CA 1
ATOM 1606 C C . GLY B 2 100 ? -42.052 -8.074 41.190 1.00 101.19 131 GLY B C 1
ATOM 1607 O O . GLY B 2 100 ? -43.223 -8.454 41.255 1.00 101.54 131 GLY B O 1
ATOM 1608 N N . PHE B 2 101 ? -41.028 -8.770 41.678 1.00 100.40 132 PHE B N 1
ATOM 1609 C CA . PHE B 2 101 ? -41.208 -9.984 42.477 1.00 99.74 132 PHE B CA 1
ATOM 1610 C C . PHE B 2 101 ? -40.111 -10.092 43.532 1.00 98.76 132 PHE B C 1
ATOM 1611 O O . PHE B 2 101 ? -39.010 -9.576 43.345 1.00 99.62 132 PHE B O 1
ATOM 1619 N N . ALA B 2 102 ? -40.421 -10.760 44.640 1.00 97.56 133 ALA B N 1
ATOM 1620 C CA . ALA B 2 102 ? -39.471 -10.926 45.738 1.00 96.08 133 ALA B CA 1
ATOM 1621 C C . ALA B 2 102 ? -38.476 -12.042 45.418 1.00 95.74 133 ALA B C 1
ATOM 1622 O O . ALA B 2 102 ? -38.709 -12.833 44.502 1.00 94.27 133 ALA B O 1
ATOM 1624 N N . PRO B 2 103 ? -37.356 -12.108 46.166 1.00 97.22 134 PRO B N 1
ATOM 1625 C CA . PRO B 2 103 ? -36.408 -13.209 45.966 1.00 97.89 134 PRO B CA 1
ATOM 1626 C C . PRO B 2 103 ? -37.002 -14.568 46.333 1.00 98.12 134 PRO B C 1
ATOM 1627 O O . PRO B 2 103 ? -37.829 -14.654 47.241 1.00 97.76 134 PRO B O 1
ATOM 1631 N N . LEU B 2 104 ? -36.575 -15.615 45.631 1.00 100.35 135 LEU B N 1
ATOM 1632 C CA . LEU B 2 104 ? -37.060 -16.971 45.887 1.00 103.39 135 LEU B CA 1
ATOM 1633 C C . LEU B 2 104 ? -36.455 -17.510 47.187 1.00 107.08 135 LEU B C 1
ATOM 1634 O O . LEU B 2 104 ? -35.381 -17.071 47.603 1.00 108.44 135 LEU B O 1
ATOM 1639 N N . ASP B 2 105 ? -37.153 -18.458 47.814 1.00 110.36 136 ASP B N 1
ATOM 1640 C CA . ASP B 2 105 ? -36.789 -18.997 49.138 1.00 112.55 136 ASP B CA 1
ATOM 1641 C C . ASP B 2 105 ? -35.286 -19.037 49.441 1.00 114.19 136 ASP B C 1
ATOM 1642 O O . ASP B 2 105 ? -34.842 -18.492 50.455 1.00 113.80 136 ASP B O 1
ATOM 1647 N N . ASP B 2 106 ? -34.517 -19.681 48.565 1.00 115.47 137 ASP B N 1
ATOM 1648 C CA . ASP B 2 106 ? -33.078 -19.858 48.776 1.00 116.18 137 ASP B CA 1
ATOM 1649 C C . ASP B 2 106 ? -32.249 -19.230 47.658 1.00 115.29 137 ASP B C 1
ATOM 1650 O O . ASP B 2 106 ? -31.392 -18.383 47.918 1.00 115.43 137 ASP B O 1
ATOM 1655 N N . THR B 2 107 ? -32.503 -19.653 46.420 1.00 112.86 138 THR B N 1
ATOM 1656 C CA . THR B 2 107 ? -31.745 -19.168 45.260 1.00 110.40 138 THR B CA 1
ATOM 1657 C C . THR B 2 107 ? -31.988 -17.677 44.998 1.00 108.40 138 THR B C 1
ATOM 1658 O O . THR B 2 107 ? -33.072 -17.159 45.272 1.00 109.75 138 THR B O 1
ATOM 1662 N N . MET B 2 108 ? -30.970 -17.002 44.465 1.00 104.90 139 MET B N 1
ATOM 1663 C CA . MET B 2 108 ? -31.006 -15.551 44.269 1.00 100.94 139 MET B CA 1
ATOM 1664 C C .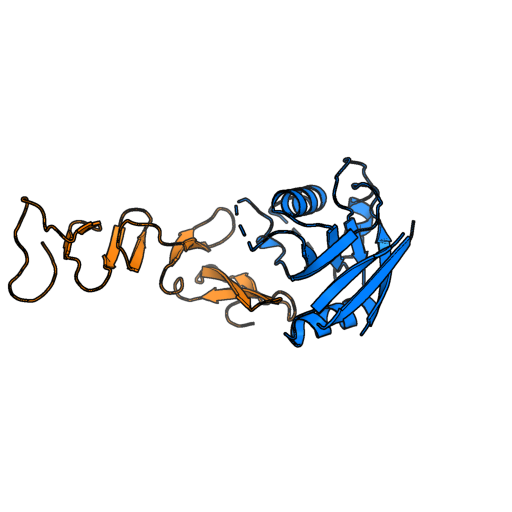 MET B 2 108 ? -31.596 -15.170 42.911 1.00 99.04 139 MET B C 1
ATOM 1665 O O . MET B 2 108 ? -30.865 -14.828 41.979 1.00 99.85 139 MET B O 1
ATOM 1667 N N . VAL B 2 109 ? -32.922 -15.240 42.811 1.00 95.92 140 VAL B N 1
ATOM 1668 C CA . VAL B 2 109 ? -33.651 -14.855 41.598 1.00 92.44 140 VAL B CA 1
ATOM 1669 C C . VAL B 2 109 ? -34.956 -14.161 41.989 1.00 90.07 140 VAL B C 1
ATOM 1670 O O . VAL B 2 109 ? -35.789 -14.751 42.677 1.00 89.01 140 VAL B O 1
ATOM 1674 N N . CYS B 2 110 ? -35.130 -12.914 41.549 1.00 88.25 141 CYS B N 1
ATOM 1675 C CA . CYS B 2 110 ? -36.337 -12.146 41.866 1.00 88.39 141 CYS B CA 1
ATOM 1676 C C . CYS B 2 110 ? -37.498 -12.557 40.965 1.00 87.68 141 CYS B C 1
ATOM 1677 O O . CYS B 2 110 ? -37.841 -13.736 40.868 1.00 87.22 141 CYS B O 1
#

Foldseek 3Di:
DKKWKAKDFCGDIDIWDWFQQEDDFKFKAWEDEDELPNLAPDDAGAAYEYEDALHRDQVSSSQQSCVVVHHQAYEYACARPPCSRVVRHDYNHHYRIYIYDYDVNSVVVVVVVVVVRIMMMIMHD/DPQADDADPQQGHDHHDQQWEWDWDDDPPGTHIDTHNADDWQWEWDCDPRGTYTDGADAPQAGGDPDNQAGDGGNPCWADDRRHTHNPDDPPDDADPPDRYD

Organism: Xenopus tropicalis (NCBI:txid8364)

GO terms:
  GO:0070700 BMP receptor binding (F, IDA)
  GO:0030514 negative regulation of BMP signaling pathway (P, IDA)
  GO:0005515 protein binding (F, TAS)
  GO:0005576 extracellular region (C, TAS)
  GO:1905146 lysosomal protein catabolic process (P, TAS)
  GO:0030514 negative regulation of BMP signaling pathway (P, TAS)
  GO:0009950 dorsal/ventral axis specification (P, IMP)
  GO:0030509 BMP signaling pathway (P, IMP)

Radius of gyration: 21.64 Å; Cα contacts (8 Å, |Δi|>4): 544;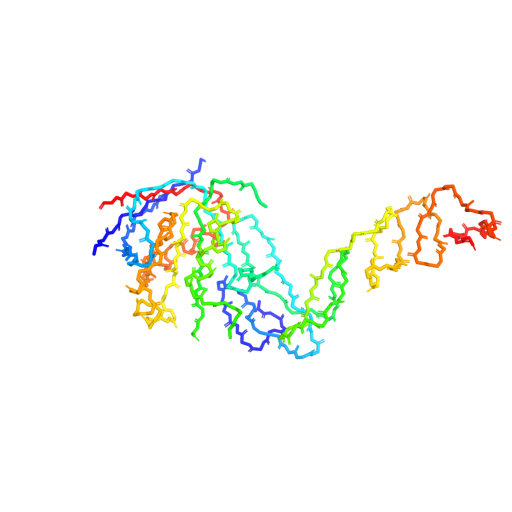 chains: 2; bounding box: 63×37×50 Å

InterPro domains:
  IPR000884 Thrombospondin type-1 (TSP1) repeat [PS50092] (144-204)
  IPR000884 Thrombospondin type-1 (TSP1) repeat [SM00209] (147-204)
  IPR006212 Furin-like repeat [SM00261] (37-84)
  IPR006212 Furin-like repeat [SM00261] (90-134)
  IPR006212 Furin-like repeat [cd00064] (99-142)
  IPR009030 Growth factor receptor cysteine-rich domain superfamily [SSF57184] (36-146)
  IPR036383 Thrombospondin type-1 repeat superfamily [G3DSA:2.20.100.10] (148-196)
  IPR036383 Thrombospondin type-1 repeat superfamily [SSF82895] (145-196)
  IPR043601 R-spondin, Fu-CRD domain [PF15913] (40-141)
  IPR044004 Spondin-like TSP1 domain [PF19028] (145-198)
  IPR051514 R-spondin domain-containing protein [PTHR46987] (1-227)

Solvent-accessible surface area: 13052 Å² total; per-residue (Å²): 136,153,6,93,2,40,4,58,75,156,145,27,100,7,120,10,57,20,9,176,6,14,49,60,41,81,11,117,17,118,0,23,3,14,0,16,50,17,3,31,189,118,80,106,48,5,0,1,0,0,24,8,43,145,176,58,54,60,21,26,51,15,6,117,41,4,26,147,101,26,10,30,0,0,1,0,1,0,52,67,41,139,42,0,34,82,112,2,41,149,109,48,59,18,133,23,3,2,0,6,4,80,18,97,38,1,112,112,0,11,76,40,1,85,73,61,58,46,1,44,5,39,5,50,101,105,180,28,20,109,46,54,22,163,15,1,5,0,29,130,7,81,123,175,19,47,15,29,45,87,89,80,61,11,45,16,46,2,33,5,55,154,75,19,18,131,16,46,26,36,38,89,17,142,117,22,47,105,18,26,120,16,194,26,143,67,21,88,27,13,148,50,162,87,96,7,80,146,21,116,116,62,36,72,27,49,168,6,60,11,72,124,156,32,47,185,57,153,76,65,116,144,143,73,40,69,21

Sequence (227 aa):
VKALIRVTPLNLTLEGLFARVAEISPAEGRLLQFHPLSLCNTKPGFISIVKLETPCLSLANKARLAGERGAHAVLFDITNDRGALQQLQQPAGINQPVVLIWGPDAEKLMDVVNKNKEALVKIEVCKGCLSCSKDNGCLRCQPKLFFYLRREGMRQYGECLQSCPPGYYGVRGPDMNRCSRCRIENCDSCFSRDFCIKCKSGFYSHKGQCFEECPEGFAPLDDTMVC

Nearest PDB structures (foldseek):
  4c9v-assembly1_A  TM=1.008E+00  e=1.063E-29  Xenopus tropicalis
  4kng-assembly1_F  TM=9.531E-01  e=1.335E-19  Homo sapiens
  4c9a-assembly1_C  TM=9.388E-01  e=3.469E-15  Mus musculus
  8xfp-assembly1_H  TM=9.396E-01  e=2.649E-14  Homo sapiens
  4c84-assembly2_B  TM=7.851E-01  e=4.925E-13  Danio rerio

CATH classification: 3.50.30.30

Secondary structure (DSSP, 8-state):
-EEEEEEEE--EEEEEEE-TTB----EEEEEEE--TTTS----S-EEEEEE-----S-HHHHHHHHHHTTEEEEEEE-TT-THHHHTT-S---BSS-EEEE-THHHHHHHHHHHTT--EEEEEE-/--SEEEEETTTEEEEE-TTSEEEEEEETTEEEEEEESSPPTTEEEEE-SSSEEEEE---TTEEEEEETTEEEEESTT-EEETTEEESS--SSSPPPSSSSB-

B-factor: mean 60.36, std 13.08, range [38.25, 117.93]